Protein AF-A0A2U1PDL9-F1 (afdb_monomer)

Solvent-accessible surface area (backbone atoms only — not comparable to full-atom values): 12427 Å² total; per-residue (Å²): 142,82,87,83,80,84,83,81,79,79,79,80,74,78,84,79,74,84,82,76,81,74,85,45,75,64,55,49,51,53,63,73,65,39,83,83,42,58,64,60,54,50,50,52,62,53,55,20,75,48,102,89,49,75,50,37,65,59,53,51,52,53,52,52,50,51,53,53,49,48,50,67,76,40,75,78,60,75,75,76,56,66,62,62,59,51,51,60,64,63,69,65,69,80,84,70,88,57,54,82,79,17,56,80,66,75,41,84,74,55,63,67,58,48,56,50,35,50,74,37,93,77,44,58,93,66,56,71,74,61,44,55,61,47,68,78,37,68,81,76,58,56,70,79,46,65,72,35,67,72,46,44,56,50,48,52,53,50,48,53,50,54,51,51,48,47,46,66,66,41,72,86,57,65,56,67,62,52,50,50,53,52,52,51,50,51,64,58,48,59,60,57,64,62,65,79,77,117

pLDDT: mean 74.47, std 17.25, range [33.56, 95.94]

Sequence (198 aa):
MTSQFPQLVQKRSKPESPVEPGPTKEHSVDIYEDKDNARKEEIAALGGQTATGTNVFSAFYDRLKEIREYHRRVPSARIIDTTDEYEQLLEEEPVVEFSGEESHGRYLDLHELYNYFINSKFGSKIEYSAYLDVFAHPQLIPRKLKMTSQYKDYLDKMLEYLVSFIIRTEPLQDLDRLFSKSRIQARAAIPSLLQWHL

Secondary structure (DSSP, 8-state):
----PPP-----PPPPPPPPPP--HHHHHHHHHTTT-HHHHHHHHHTTEETTEE-HHHHHHHHHHHHHHHHHH-TT-----HHHHHHHHHH--------TTTTTTTS---HHHHHHHHTSSSS----HHHHHHHHT-GGGS-HHHHTSHHHHHHHHHHHHHHHHHHHHH-TTS-HHHHHHHHHHHHHHHHHHHHHT--

Radius of gyration: 33.58 Å; Cα contacts (8 Å, |Δi|>4): 71; chains: 1; bounding box: 94×64×79 Å

Organism: Artemisia annua (NCBI:txid35608)

InterPro domains:
  IPR021966 Splicing factor SF3a60 binding domain [PF12108] (50-73)
  IPR031774 SF3A3 domain [PF16837] (97-144)
  IPR051421 RNA Processing and DNA Damage Response Regulator [PTHR12786] (27-183)

Structure (mmCIF, N/CA/C/O backbone):
data_AF-A0A2U1PDL9-F1
#
_entry.id   AF-A0A2U1PDL9-F1
#
loop_
_atom_site.group_PDB
_atom_site.id
_atom_site.type_symbol
_atom_site.label_atom_id
_atom_site.label_alt_id
_atom_site.label_comp_id
_atom_site.label_asym_id
_atom_site.label_entity_id
_atom_site.label_seq_id
_atom_site.pdbx_PDB_ins_code
_atom_site.Cartn_x
_atom_site.Cartn_y
_atom_site.Cartn_z
_atom_site.occupancy
_atom_site.B_iso_or_equiv
_atom_site.auth_seq_id
_atom_site.auth_comp_id
_atom_site.auth_asym_id
_atom_site.auth_atom_id
_atom_site.pdbx_PDB_model_num
ATOM 1 N N . MET A 1 1 ? 67.080 -30.461 -17.839 1.00 40.28 1 MET A N 1
ATOM 2 C CA . MET A 1 1 ? 65.645 -30.326 -18.158 1.00 40.28 1 MET A CA 1
ATOM 3 C C . MET A 1 1 ? 65.125 -29.131 -17.383 1.00 40.28 1 MET A C 1
ATOM 5 O O . MET A 1 1 ? 64.851 -29.261 -16.200 1.00 40.28 1 MET A O 1
ATOM 9 N N . THR A 1 2 ? 65.080 -27.964 -18.019 1.00 39.19 2 THR A N 1
ATOM 10 C CA . THR A 1 2 ? 64.594 -26.727 -17.396 1.00 39.19 2 THR A CA 1
ATOM 11 C C . THR A 1 2 ? 63.600 -26.129 -18.378 1.00 39.19 2 THR A C 1
ATOM 13 O O . THR A 1 2 ? 63.988 -25.619 -19.424 1.00 39.19 2 THR A O 1
ATOM 16 N N . SER A 1 3 ? 62.314 -26.333 -18.100 1.00 38.09 3 SER A N 1
ATOM 17 C CA . SER A 1 3 ? 61.201 -25.901 -18.947 1.00 38.09 3 SER A CA 1
ATOM 18 C C . SER A 1 3 ? 60.918 -24.422 -18.693 1.00 38.09 3 SER A C 1
ATOM 20 O O . SER A 1 3 ? 60.476 -24.055 -17.606 1.00 38.09 3 SER A O 1
ATOM 22 N N . GLN A 1 4 ? 61.187 -23.577 -19.685 1.00 38.50 4 GLN A N 1
ATOM 23 C CA . GLN A 1 4 ? 60.817 -22.162 -19.702 1.00 38.50 4 GLN A CA 1
ATOM 24 C C . GLN A 1 4 ? 59.373 -22.039 -20.213 1.00 38.50 4 GLN A C 1
ATOM 26 O O . GLN A 1 4 ? 59.105 -22.286 -21.386 1.00 38.50 4 GLN A O 1
ATOM 31 N N . PHE A 1 5 ? 58.439 -21.671 -19.335 1.00 37.69 5 PHE A N 1
ATOM 32 C CA . PHE A 1 5 ? 57.091 -21.247 -19.729 1.00 37.69 5 PHE A CA 1
ATOM 33 C C . PHE A 1 5 ? 57.113 -19.758 -20.123 1.00 37.69 5 PHE A C 1
ATOM 35 O O . PHE A 1 5 ? 57.677 -18.956 -19.374 1.00 37.69 5 PHE A O 1
ATOM 42 N N . PRO A 1 6 ? 56.499 -19.345 -21.247 1.00 38.62 6 PRO A N 1
ATOM 43 C CA . PRO A 1 6 ? 56.379 -17.934 -21.590 1.00 38.62 6 PRO A CA 1
ATOM 44 C C . PRO A 1 6 ? 55.222 -17.278 -20.820 1.00 38.62 6 PRO A C 1
ATOM 46 O O . PRO A 1 6 ? 54.117 -17.815 -20.753 1.00 38.62 6 PRO A O 1
ATOM 49 N N . GLN A 1 7 ? 55.476 -16.099 -20.243 1.00 38.34 7 GLN A N 1
ATOM 50 C CA . GLN A 1 7 ? 54.462 -15.291 -19.561 1.00 38.34 7 GLN A CA 1
ATOM 51 C C . GLN A 1 7 ? 53.533 -14.617 -20.583 1.00 38.34 7 GLN A C 1
ATOM 53 O O . GLN A 1 7 ? 53.981 -13.849 -21.435 1.00 38.34 7 GLN A O 1
ATOM 58 N N . LEU A 1 8 ? 52.229 -14.883 -20.473 1.00 38.16 8 LEU A N 1
ATOM 59 C CA . LEU A 1 8 ? 51.182 -14.155 -21.186 1.00 38.16 8 LEU A CA 1
ATOM 60 C C . LEU A 1 8 ? 51.021 -12.755 -20.582 1.00 38.16 8 LEU A C 1
ATOM 62 O O . LEU A 1 8 ? 50.553 -12.595 -19.456 1.00 38.16 8 LEU A O 1
ATOM 66 N N . VAL A 1 9 ? 51.374 -11.731 -21.357 1.00 42.06 9 VAL A N 1
ATOM 67 C CA . VAL A 1 9 ? 51.057 -10.334 -21.050 1.00 42.06 9 VAL A CA 1
ATOM 68 C C . VAL A 1 9 ? 49.551 -10.133 -21.236 1.00 42.06 9 VAL A C 1
ATOM 70 O O . VAL A 1 9 ? 49.062 -10.015 -22.360 1.00 42.06 9 VAL A O 1
ATOM 73 N N . GLN A 1 10 ? 48.803 -10.102 -20.132 1.00 40.34 10 GLN A N 1
ATOM 74 C CA . GLN A 1 10 ? 47.409 -9.662 -20.130 1.00 40.34 10 GLN A CA 1
ATOM 75 C C . GLN A 1 10 ? 47.355 -8.178 -20.517 1.00 40.34 10 GLN A C 1
ATOM 77 O O . GLN A 1 10 ? 47.744 -7.298 -19.746 1.00 40.34 10 GLN A O 1
ATOM 82 N N . LYS A 1 11 ? 46.869 -7.886 -21.728 1.00 42.19 11 LYS A N 1
ATOM 83 C CA . LYS A 1 11 ? 46.475 -6.529 -22.115 1.00 42.19 11 LYS A CA 1
ATOM 84 C C . LYS A 1 11 ? 45.299 -6.120 -21.225 1.00 42.19 11 LYS A C 1
ATOM 86 O O . LYS A 1 11 ? 44.201 -6.635 -21.398 1.00 42.19 11 LYS A O 1
ATOM 91 N N . ARG A 1 12 ? 45.536 -5.217 -20.269 1.00 33.56 12 ARG A N 1
ATOM 92 C CA . ARG A 1 12 ? 44.468 -4.560 -19.503 1.00 33.56 12 ARG A CA 1
ATOM 93 C C . ARG A 1 12 ? 43.562 -3.820 -20.489 1.00 33.56 12 ARG A C 1
ATOM 95 O O . ARG A 1 12 ? 44.003 -2.863 -21.125 1.00 33.56 12 ARG A O 1
ATOM 102 N N . SER A 1 13 ? 42.328 -4.287 -20.640 1.00 40.09 13 SER A N 1
ATOM 103 C CA . SER A 1 13 ? 41.254 -3.523 -21.265 1.00 40.09 13 SER A CA 1
ATOM 104 C C . SER A 1 13 ? 41.023 -2.252 -20.445 1.00 40.09 13 SER A C 1
ATOM 106 O O . SER A 1 13 ? 41.017 -2.281 -19.213 1.00 40.09 13 SER A O 1
ATOM 108 N N . LYS A 1 14 ? 40.908 -1.111 -21.131 1.00 39.94 14 LYS A N 1
ATOM 109 C CA . LYS A 1 14 ? 40.470 0.151 -20.521 1.00 39.94 14 LYS A CA 1
ATOM 110 C C . LYS A 1 14 ? 39.082 -0.053 -19.886 1.00 39.94 14 LYS A C 1
ATOM 112 O O . LYS A 1 14 ? 38.292 -0.791 -20.470 1.00 39.94 14 LYS A O 1
ATOM 117 N N . PRO A 1 15 ? 38.777 0.593 -18.747 1.00 36.72 15 PRO A N 1
ATOM 118 C CA . PRO A 1 15 ? 37.428 0.573 -18.194 1.00 36.72 15 PRO A CA 1
ATOM 119 C C . PRO A 1 15 ? 36.470 1.272 -19.167 1.00 36.72 15 PRO A C 1
ATOM 121 O O . PRO A 1 15 ? 36.755 2.385 -19.617 1.00 36.72 15 PRO A O 1
ATOM 124 N N . GLU A 1 16 ? 35.381 0.589 -19.521 1.00 40.12 16 GLU A N 1
ATOM 125 C CA . GLU A 1 16 ? 34.228 1.172 -20.209 1.00 40.12 16 GLU A CA 1
ATOM 126 C C . GLU A 1 16 ? 33.702 2.364 -19.401 1.00 40.12 16 GLU A C 1
ATOM 128 O O . GLU A 1 16 ? 33.568 2.303 -18.178 1.00 40.12 16 GLU A O 1
ATOM 133 N N . SER A 1 17 ? 33.458 3.475 -20.092 1.00 35.50 17 SER A N 1
ATOM 134 C CA . SER A 1 17 ? 32.739 4.626 -19.550 1.00 35.50 17 SER A CA 1
ATOM 135 C C . SER A 1 17 ? 31.306 4.221 -19.183 1.00 35.50 17 SER A C 1
ATOM 137 O O . SER A 1 17 ? 30.728 3.421 -19.922 1.00 35.50 17 SER A O 1
ATOM 139 N N . PRO A 1 18 ? 30.719 4.768 -18.101 1.00 35.16 18 PRO A N 1
ATOM 140 C CA . PRO A 1 18 ? 29.349 4.455 -17.709 1.00 35.16 18 PRO A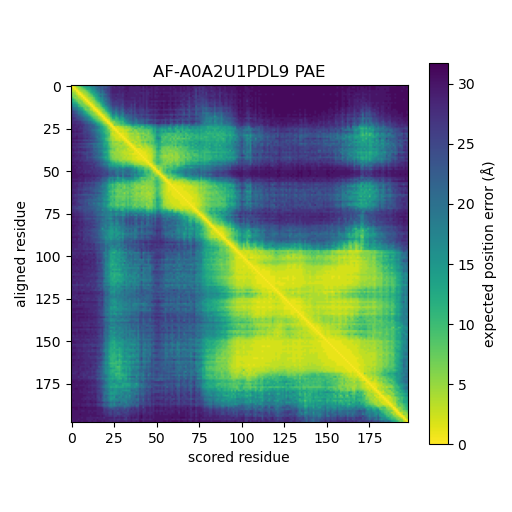 CA 1
ATOM 141 C C . PRO A 1 18 ? 28.385 4.743 -18.862 1.00 35.16 18 PRO A C 1
ATOM 143 O O . PRO A 1 18 ? 28.449 5.812 -19.469 1.00 35.16 18 PRO A O 1
ATOM 146 N N . VAL A 1 19 ? 27.530 3.774 -19.175 1.00 48.34 19 VAL A N 1
ATOM 147 C CA . VAL A 1 19 ? 26.444 3.924 -20.146 1.00 48.34 19 VAL A CA 1
ATOM 148 C C . VAL A 1 19 ? 25.426 4.882 -19.531 1.00 48.34 19 VAL A C 1
ATOM 150 O O . VAL A 1 19 ? 24.887 4.6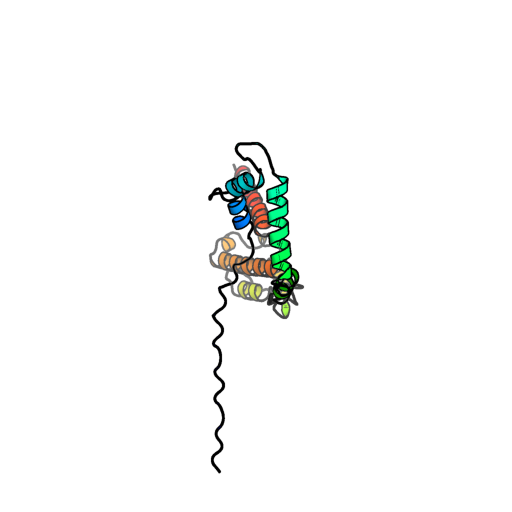01 -18.461 1.00 48.34 19 VAL A O 1
ATOM 153 N N . GLU A 1 20 ? 25.229 6.045 -20.151 1.00 45.47 20 GLU A N 1
ATOM 154 C CA . GLU A 1 20 ? 24.238 7.016 -19.686 1.00 45.47 20 GLU A CA 1
ATOM 155 C C . GLU A 1 20 ? 22.821 6.435 -19.835 1.00 45.47 20 GLU A C 1
ATOM 157 O O . GLU A 1 20 ? 22.526 5.817 -20.862 1.00 45.47 20 GLU A O 1
ATOM 162 N N . PRO A 1 21 ? 21.940 6.607 -18.831 1.00 47.31 21 PRO A N 1
ATOM 163 C CA . PRO A 1 21 ? 20.565 6.131 -18.912 1.00 47.31 21 PRO A CA 1
ATOM 164 C C . PRO A 1 21 ? 19.834 6.820 -20.073 1.00 47.31 21 PRO A C 1
ATOM 166 O O . PRO A 1 21 ? 19.996 8.020 -20.296 1.00 47.31 21 PRO A O 1
ATOM 169 N N . GLY A 1 22 ? 19.030 6.052 -20.815 1.00 53.53 22 GLY A N 1
ATOM 170 C CA . GLY A 1 22 ? 18.286 6.532 -21.983 1.00 53.53 22 GLY A CA 1
ATOM 171 C C . GLY A 1 22 ? 17.412 7.769 -21.706 1.00 53.53 22 GLY A C 1
ATOM 172 O O . GLY A 1 22 ? 17.101 8.080 -20.553 1.00 53.53 22 GLY A O 1
ATOM 173 N N . PRO A 1 23 ? 16.990 8.500 -22.755 1.00 53.59 23 PRO A N 1
ATOM 174 C CA . PRO A 1 23 ? 16.376 9.814 -22.608 1.00 53.59 23 PRO A CA 1
ATOM 175 C C . PRO A 1 23 ? 15.053 9.726 -21.840 1.00 53.59 23 PRO A C 1
ATOM 177 O O . PRO A 1 23 ? 14.040 9.237 -22.342 1.00 53.59 23 PRO A O 1
ATOM 180 N N . THR A 1 24 ? 15.042 10.249 -20.616 1.00 57.16 24 THR A N 1
ATOM 181 C CA . THR A 1 24 ? 13.814 10.468 -19.849 1.00 57.16 24 THR A CA 1
ATOM 182 C C . THR A 1 24 ? 12.992 11.594 -20.489 1.00 57.16 24 THR A C 1
ATOM 184 O O . THR A 1 24 ? 13.486 12.384 -21.302 1.00 57.16 24 THR A O 1
ATOM 187 N N . LYS A 1 25 ? 11.701 11.695 -20.144 1.00 63.44 25 LYS A N 1
ATOM 188 C CA . LYS A 1 25 ? 10.833 12.777 -20.652 1.00 63.44 25 LYS A CA 1
ATOM 189 C C . LYS A 1 25 ? 11.415 14.166 -20.365 1.00 63.44 25 LYS A C 1
ATOM 191 O O . LYS A 1 25 ? 11.282 15.054 -21.196 1.00 63.44 25 LYS A O 1
ATOM 196 N N . GLU A 1 26 ? 12.083 14.322 -19.228 1.00 64.12 26 GLU A N 1
ATOM 197 C CA . GLU A 1 26 ? 12.748 15.561 -18.813 1.00 64.12 26 GLU A CA 1
ATOM 198 C C . GLU A 1 26 ? 13.950 15.879 -19.709 1.00 64.12 26 GLU A C 1
ATOM 200 O O . GLU A 1 26 ? 14.024 16.971 -20.263 1.00 64.12 26 GLU A O 1
ATOM 205 N N . HIS A 1 27 ? 14.801 14.886 -19.982 1.00 68.19 27 HIS A N 1
ATOM 206 C CA . HIS A 1 27 ? 15.920 15.029 -20.915 1.00 68.19 27 HIS A CA 1
ATOM 207 C C . HIS A 1 27 ? 15.454 15.380 -22.336 1.00 68.19 27 HIS A C 1
ATOM 209 O O . HIS A 1 27 ? 16.074 16.178 -23.035 1.00 68.19 27 HIS A O 1
ATOM 215 N N . SER A 1 28 ? 14.320 14.818 -22.766 1.00 68.75 28 SER A N 1
ATOM 216 C CA . SER A 1 28 ? 13.717 15.187 -24.048 1.00 68.75 28 SER A CA 1
ATOM 217 C C . SER A 1 28 ? 13.300 16.658 -24.053 1.00 68.75 28 SER A C 1
ATOM 219 O O . SER A 1 28 ? 13.630 17.370 -24.996 1.00 68.75 28 SER A O 1
ATOM 221 N N . VAL A 1 29 ? 12.620 17.133 -23.004 1.00 76.06 29 VAL A N 1
ATOM 222 C CA . VAL A 1 29 ? 12.220 18.547 -22.882 1.00 76.06 29 VAL A CA 1
ATOM 223 C C . VAL A 1 29 ? 13.439 19.468 -22.959 1.00 76.06 29 VAL A C 1
ATOM 225 O O . VAL A 1 29 ? 13.416 20.415 -23.740 1.00 76.06 29 VAL A O 1
ATOM 228 N N . ASP A 1 30 ? 14.522 19.144 -22.255 1.00 75.06 30 ASP A N 1
ATOM 229 C CA . ASP A 1 30 ? 15.754 19.939 -22.271 1.00 75.06 30 ASP A CA 1
ATOM 230 C C . ASP A 1 30 ? 16.404 20.029 -23.663 1.00 75.06 30 ASP A C 1
ATOM 232 O O . ASP A 1 30 ? 16.830 21.113 -24.068 1.00 75.06 30 ASP A O 1
ATOM 236 N N . ILE A 1 31 ? 16.420 18.934 -24.435 1.00 76.75 31 ILE A N 1
ATOM 237 C CA . ILE A 1 31 ? 16.906 18.943 -25.828 1.00 76.75 31 ILE A CA 1
ATOM 238 C C . ILE A 1 31 ? 16.031 19.845 -26.713 1.00 76.75 31 ILE A C 1
ATOM 240 O O . ILE A 1 31 ? 16.534 20.552 -27.587 1.00 76.75 31 ILE A O 1
ATOM 244 N N . TYR A 1 32 ? 14.709 19.831 -26.515 1.00 75.88 32 TYR A N 1
ATOM 245 C CA . TYR A 1 32 ? 13.792 20.659 -27.305 1.00 75.88 32 TYR A CA 1
ATOM 246 C C . TYR A 1 32 ? 13.846 22.143 -26.931 1.00 75.88 32 TYR A C 1
ATOM 248 O O . TYR A 1 32 ? 13.562 22.977 -27.794 1.00 75.88 32 TYR A O 1
ATOM 256 N N . GLU A 1 33 ? 14.214 22.469 -25.691 1.00 84.31 33 GLU A N 1
ATOM 257 C CA . GLU A 1 33 ? 14.428 23.846 -25.235 1.00 84.31 33 GLU A CA 1
ATOM 258 C C . GLU A 1 33 ? 1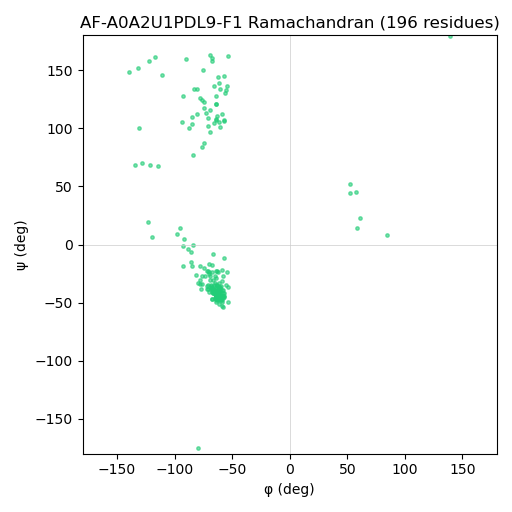5.681 24.495 -25.853 1.00 84.31 33 GLU A C 1
ATOM 260 O O . GLU A 1 33 ? 15.766 25.721 -25.850 1.00 84.31 33 GLU A O 1
ATOM 265 N N . ASP A 1 34 ? 16.605 23.708 -26.433 1.00 80.06 34 ASP A N 1
ATOM 266 C CA . ASP A 1 34 ? 17.781 24.188 -27.189 1.00 80.06 34 ASP A CA 1
ATOM 267 C C . ASP A 1 34 ? 18.619 25.212 -26.396 1.00 80.06 34 ASP A C 1
ATOM 269 O O . ASP A 1 34 ? 19.019 26.262 -26.901 1.00 80.06 34 ASP A O 1
ATOM 273 N N . LYS A 1 35 ? 18.856 24.931 -25.104 1.00 79.12 35 LYS A N 1
ATOM 274 C CA . LYS A 1 35 ? 19.538 25.851 -24.168 1.00 79.12 35 LYS A CA 1
ATOM 275 C C . LYS A 1 35 ? 20.946 26.241 -24.626 1.00 79.12 35 LYS A C 1
ATOM 277 O O . LYS A 1 35 ? 21.401 27.346 -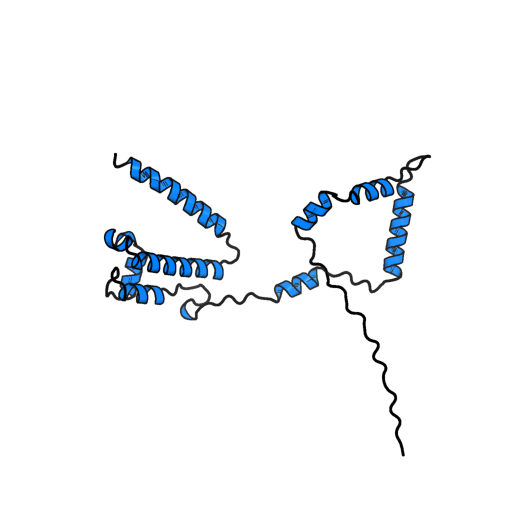24.330 1.00 79.12 35 LYS A O 1
ATOM 282 N N . ASP A 1 36 ? 21.628 25.348 -25.334 1.00 81.25 36 ASP A N 1
ATOM 283 C CA . ASP A 1 36 ? 22.967 25.542 -25.891 1.00 81.25 36 ASP A CA 1
ATOM 284 C C . ASP A 1 36 ? 22.958 26.063 -27.342 1.00 81.25 36 ASP A C 1
ATOM 286 O O . ASP A 1 36 ? 24.019 26.369 -27.878 1.00 81.25 36 ASP A O 1
ATOM 290 N N . ASN A 1 37 ? 21.779 26.256 -27.948 1.00 79.81 37 ASN A N 1
ATOM 291 C CA . ASN A 1 37 ? 21.572 26.625 -29.355 1.00 79.81 37 ASN A CA 1
ATOM 292 C C . ASN A 1 37 ? 22.178 25.638 -30.372 1.00 79.81 37 ASN A C 1
ATOM 294 O O . ASN A 1 37 ? 22.287 25.977 -31.558 1.00 79.81 37 ASN A O 1
ATOM 298 N N . ALA A 1 38 ? 22.563 24.430 -29.954 1.00 78.56 38 ALA A N 1
ATOM 299 C CA . ALA A 1 38 ? 23.208 23.458 -30.830 1.00 78.56 38 ALA A CA 1
ATOM 300 C C . ALA A 1 38 ? 22.294 23.057 -31.998 1.00 78.56 38 ALA A C 1
ATOM 302 O O . ALA A 1 38 ? 22.746 22.924 -33.139 1.00 78.56 38 ALA A O 1
ATOM 303 N N . ARG A 1 39 ? 20.981 22.951 -31.754 1.00 78.38 39 ARG A N 1
ATOM 304 C CA . ARG A 1 39 ? 20.000 22.625 -32.797 1.00 78.38 39 ARG A CA 1
ATOM 305 C C . ARG A 1 39 ? 19.885 23.749 -33.819 1.00 78.38 39 ARG A C 1
ATOM 307 O O . ARG A 1 39 ? 19.778 23.499 -35.020 1.00 78.38 39 ARG A O 1
ATOM 314 N N . LYS A 1 40 ? 19.898 25.001 -33.363 1.00 79.62 40 LYS A N 1
ATOM 315 C CA . LYS A 1 40 ? 19.861 26.173 -34.242 1.00 79.62 40 LYS A CA 1
ATOM 316 C C . LYS A 1 40 ? 21.097 26.255 -35.142 1.00 79.62 40 LYS A C 1
ATOM 318 O O . LYS A 1 40 ? 20.960 26.573 -36.325 1.00 79.62 40 LYS A O 1
ATOM 323 N N . GLU A 1 41 ? 22.279 25.961 -34.607 1.00 79.56 41 GLU A N 1
ATOM 324 C CA . GLU A 1 41 ? 23.532 25.924 -35.371 1.00 79.56 41 GLU A CA 1
ATOM 325 C C . GLU A 1 41 ? 23.542 24.790 -36.406 1.00 79.56 41 GLU A C 1
ATOM 327 O O . GLU A 1 41 ? 23.910 25.015 -37.562 1.00 79.56 41 GLU A O 1
ATOM 332 N N . GLU A 1 42 ? 23.051 23.602 -36.040 1.00 75.81 42 GLU A N 1
ATOM 333 C CA . GLU A 1 42 ? 22.917 22.469 -36.961 1.00 75.81 42 GLU A CA 1
ATOM 334 C C . GLU A 1 42 ? 21.945 22.783 -38.111 1.00 75.81 42 GLU A C 1
ATOM 336 O O . GLU A 1 42 ? 22.264 22.556 -39.280 1.00 75.81 42 GLU A O 1
ATOM 341 N N . ILE A 1 43 ? 20.786 23.384 -37.813 1.00 75.94 43 ILE A N 1
ATOM 342 C CA . ILE A 1 43 ? 19.813 23.808 -38.834 1.00 75.94 43 ILE A CA 1
ATOM 343 C C . ILE A 1 43 ? 20.431 24.833 -39.792 1.00 75.94 43 ILE A C 1
ATOM 345 O O . ILE A 1 43 ? 20.192 24.759 -40.997 1.00 75.94 43 ILE A O 1
ATOM 349 N N . ALA A 1 44 ? 21.234 25.775 -39.292 1.00 75.19 44 ALA A N 1
ATOM 350 C CA . ALA A 1 44 ? 21.911 26.762 -40.131 1.00 75.19 44 ALA A CA 1
ATOM 351 C C . ALA A 1 44 ? 22.973 26.118 -41.041 1.00 75.19 44 ALA A C 1
ATOM 353 O O . ALA A 1 44 ? 23.049 26.446 -42.227 1.00 75.19 44 ALA A O 1
ATOM 354 N N . ALA A 1 45 ? 23.749 25.165 -40.515 1.00 73.06 45 ALA A N 1
ATOM 355 C CA . ALA A 1 45 ? 24.737 24.414 -41.288 1.00 73.06 45 ALA A CA 1
ATOM 356 C C . ALA A 1 45 ? 24.082 23.546 -42.380 1.00 73.06 45 ALA A C 1
ATOM 358 O O . ALA A 1 45 ? 24.575 23.480 -43.507 1.00 73.06 45 ALA A O 1
ATOM 359 N N . LEU A 1 46 ? 22.934 22.930 -42.077 1.00 67.38 46 LEU A N 1
ATOM 360 C CA . LEU A 1 46 ? 22.148 22.136 -43.027 1.00 67.38 46 LEU A CA 1
ATOM 361 C C . LEU A 1 46 ? 21.360 23.002 -44.023 1.00 67.38 46 LEU A C 1
ATOM 363 O O . LEU A 1 46 ? 21.118 22.577 -45.151 1.00 67.38 46 LEU A O 1
ATOM 367 N N . GLY A 1 47 ? 20.997 24.229 -43.642 1.00 68.69 47 GLY A N 1
ATOM 368 C CA . GLY A 1 47 ? 20.275 25.200 -44.470 1.00 68.69 47 GLY A CA 1
ATOM 369 C C . GLY A 1 47 ? 21.062 25.715 -45.680 1.00 68.69 47 GLY A C 1
ATOM 370 O O . GLY A 1 47 ? 20.492 26.391 -46.539 1.00 68.69 47 GLY A O 1
ATOM 371 N N . GLY A 1 48 ? 22.355 25.378 -45.785 1.00 64.75 48 GLY A N 1
ATOM 372 C CA . GLY A 1 48 ? 23.162 25.567 -46.991 1.00 64.75 48 GLY A CA 1
ATOM 373 C C . GLY A 1 48 ? 23.304 27.023 -47.439 1.00 64.75 48 GLY A C 1
ATOM 374 O O . GLY A 1 48 ? 23.536 27.265 -48.627 1.00 64.75 48 GLY A O 1
ATOM 375 N N . GLN A 1 49 ? 23.133 27.997 -46.536 1.00 60.88 49 GLN A N 1
ATOM 376 C CA . GLN A 1 49 ? 23.358 29.407 -46.846 1.00 60.88 49 GLN A CA 1
ATOM 377 C C . GLN A 1 49 ? 24.856 29.673 -47.024 1.00 60.88 49 GLN A C 1
ATOM 379 O O . GLN A 1 49 ? 25.624 29.710 -46.067 1.00 60.88 49 GLN A O 1
ATOM 384 N N . THR A 1 50 ? 25.261 29.921 -48.266 1.00 59.06 50 THR A N 1
ATOM 385 C CA . THR A 1 50 ? 26.575 30.482 -48.596 1.00 59.06 50 THR A CA 1
ATOM 386 C C . THR A 1 50 ? 26.396 31.842 -49.264 1.00 59.06 50 THR A C 1
ATOM 388 O O . THR A 1 50 ? 25.315 32.157 -49.763 1.00 59.06 50 THR A O 1
ATOM 391 N N . ALA A 1 51 ? 27.450 32.664 -49.287 1.00 54.56 51 ALA A N 1
ATOM 392 C CA . ALA A 1 51 ? 27.419 34.031 -49.825 1.00 54.56 51 ALA A CA 1
ATOM 393 C C . ALA A 1 51 ? 26.964 34.139 -51.303 1.00 54.56 51 ALA A C 1
ATOM 395 O O . ALA A 1 51 ? 26.699 35.238 -51.780 1.00 54.56 51 ALA A O 1
ATOM 396 N N . THR A 1 52 ? 26.863 33.018 -52.025 1.00 56.12 52 THR A N 1
ATOM 397 C CA . THR A 1 52 ? 26.515 32.928 -53.452 1.00 56.12 52 THR A CA 1
ATOM 398 C C . THR A 1 52 ? 25.243 32.118 -53.747 1.00 56.12 52 THR A C 1
ATOM 400 O O . THR A 1 52 ? 24.914 31.926 -54.916 1.00 56.12 52 THR A O 1
ATOM 403 N N . GLY A 1 53 ? 24.495 31.674 -52.728 1.00 59.41 53 GLY A N 1
ATOM 404 C CA . GLY A 1 53 ? 23.216 30.970 -52.895 1.00 59.41 53 GLY A CA 1
ATOM 405 C C . GLY A 1 53 ? 23.015 29.792 -51.938 1.00 59.41 53 GLY A C 1
ATOM 406 O O . GLY A 1 53 ? 23.863 29.488 -51.096 1.00 59.41 53 GLY A O 1
ATOM 407 N N . THR A 1 54 ? 21.860 29.136 -52.064 1.00 60.00 54 THR A N 1
ATOM 408 C CA . THR A 1 54 ? 21.425 28.030 -51.199 1.00 60.00 54 THR A CA 1
ATOM 409 C C . THR A 1 54 ? 21.822 26.684 -51.815 1.00 60.00 54 THR A C 1
ATOM 411 O O . THR A 1 54 ? 21.199 26.245 -52.780 1.00 60.00 54 THR A O 1
ATOM 414 N N . ASN A 1 55 ? 22.848 26.016 -51.276 1.00 64.75 55 ASN A N 1
ATOM 415 C CA . ASN A 1 55 ? 23.271 24.675 -51.716 1.00 64.75 55 ASN A CA 1
ATOM 416 C C . ASN A 1 55 ? 23.049 23.633 -50.608 1.00 64.75 55 ASN A C 1
ATOM 418 O O . ASN A 1 55 ? 23.978 23.093 -50.016 1.00 64.75 55 ASN A O 1
ATOM 422 N N . VAL A 1 56 ? 21.774 23.378 -50.315 1.00 65.19 56 VAL A N 1
ATOM 423 C CA . VAL A 1 56 ? 21.312 22.441 -49.270 1.00 65.19 56 VAL A CA 1
ATOM 424 C C . VAL A 1 56 ? 21.685 20.996 -49.605 1.00 65.19 56 VAL A C 1
ATOM 426 O O . VAL A 1 56 ? 21.999 20.191 -48.731 1.00 65.19 56 VAL A 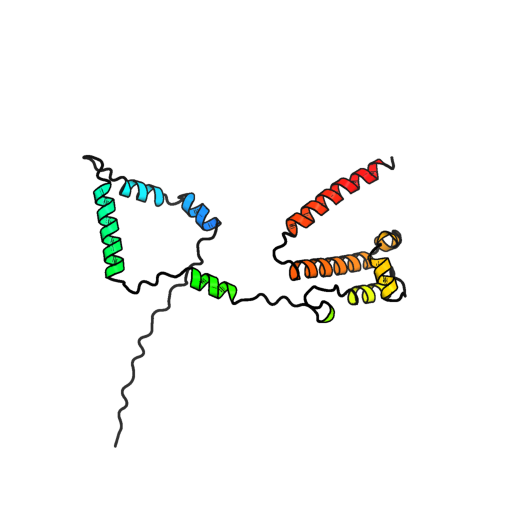O 1
ATOM 429 N N . PHE A 1 57 ? 21.664 20.657 -50.894 1.00 72.12 57 PHE A N 1
ATOM 430 C CA . PHE A 1 57 ? 21.834 19.281 -51.339 1.00 72.12 57 PHE A CA 1
ATOM 431 C C . PHE A 1 57 ? 23.268 18.776 -51.151 1.00 72.12 57 PHE A C 1
ATOM 433 O O . PHE A 1 57 ? 23.439 17.611 -50.802 1.00 72.12 57 PHE A O 1
ATOM 440 N N . SER A 1 58 ? 24.297 19.616 -51.315 1.00 77.19 58 SER A N 1
ATOM 441 C CA . SER A 1 58 ? 25.686 19.176 -51.116 1.00 77.19 58 SER A CA 1
ATOM 442 C C . SER A 1 58 ? 25.970 18.784 -49.666 1.00 77.19 58 SER A C 1
ATOM 444 O O . SER A 1 58 ? 26.487 17.696 -49.430 1.00 77.19 58 SER A O 1
ATOM 446 N N . ALA A 1 59 ? 25.546 19.607 -48.700 1.00 75.50 59 ALA A N 1
ATOM 447 C CA . ALA A 1 59 ? 25.725 19.327 -47.273 1.00 75.50 59 ALA A CA 1
ATOM 448 C C . ALA A 1 59 ? 25.019 18.024 -46.851 1.00 75.50 59 ALA A C 1
ATOM 450 O O . ALA A 1 59 ? 25.581 17.211 -46.117 1.00 75.50 59 ALA A O 1
ATOM 451 N N . PHE A 1 60 ? 23.817 17.782 -47.385 1.00 78.75 60 PHE A N 1
ATOM 452 C CA . PHE A 1 60 ? 23.089 16.533 -47.171 1.00 78.75 60 PHE A CA 1
ATOM 453 C C . PHE A 1 60 ? 23.851 15.312 -47.711 1.00 78.75 60 PHE A C 1
ATOM 455 O O . PHE A 1 60 ? 23.997 14.308 -47.009 1.00 78.75 60 PHE A O 1
ATOM 462 N N . TYR A 1 61 ? 24.359 15.384 -48.946 1.00 82.88 61 TYR A N 1
ATOM 463 C CA . TYR A 1 61 ? 25.084 14.267 -49.554 1.00 82.88 61 TYR A CA 1
ATOM 464 C C . TYR A 1 61 ? 26.437 14.001 -48.887 1.00 82.88 61 TYR A C 1
ATOM 466 O O . TYR A 1 61 ? 26.812 12.834 -48.750 1.00 82.88 61 TYR A O 1
ATOM 474 N N . ASP A 1 62 ? 27.137 15.038 -48.430 1.00 83.94 62 ASP A N 1
ATOM 475 C CA . ASP A 1 62 ? 28.384 14.890 -47.678 1.00 83.94 62 ASP A CA 1
ATOM 476 C C . ASP A 1 62 ? 28.140 14.184 -46.337 1.00 83.94 62 ASP A C 1
ATOM 478 O O . ASP A 1 62 ? 28.840 13.218 -46.015 1.00 83.94 62 ASP A O 1
ATOM 482 N N . ARG A 1 63 ? 27.075 14.558 -45.612 1.00 81.25 63 ARG A N 1
ATOM 483 C CA . ARG A 1 63 ? 26.696 13.892 -44.358 1.00 81.25 63 ARG A CA 1
ATOM 484 C C . ARG A 1 63 ? 26.248 12.447 -44.579 1.00 81.25 63 ARG A C 1
ATOM 486 O O . ARG A 1 63 ? 26.650 11.547 -43.845 1.00 81.25 63 ARG A O 1
ATOM 493 N N . LEU A 1 64 ? 25.472 12.188 -45.632 1.00 84.56 64 LEU A N 1
ATOM 494 C CA . LEU A 1 64 ? 25.061 10.830 -45.999 1.00 84.56 64 LEU A CA 1
ATOM 495 C C . LEU A 1 64 ? 26.266 9.946 -46.358 1.00 84.56 64 LEU A C 1
ATOM 497 O O . LEU A 1 64 ? 26.304 8.762 -46.009 1.00 84.56 64 LEU A O 1
ATOM 501 N N . LYS A 1 65 ? 27.257 10.507 -47.060 1.00 88.31 65 LYS A N 1
ATOM 502 C CA . LYS A 1 65 ? 28.502 9.813 -47.405 1.00 88.31 65 LYS A CA 1
ATOM 503 C C . LYS A 1 65 ? 29.308 9.473 -46.153 1.00 88.31 65 LYS A C 1
ATOM 505 O O . LYS A 1 65 ? 29.798 8.351 -46.054 1.00 88.31 65 LYS A O 1
ATOM 510 N N . GLU A 1 66 ? 29.404 10.402 -45.206 1.00 87.25 66 GLU A N 1
ATOM 511 C CA . GLU A 1 66 ? 30.054 10.193 -43.910 1.00 87.25 66 GLU A CA 1
ATOM 512 C C . GLU A 1 66 ? 29.396 9.052 -43.120 1.00 87.25 66 GLU A C 1
ATOM 514 O O . GLU A 1 66 ? 30.086 8.121 -42.706 1.00 87.25 66 GLU A O 1
ATOM 519 N N . ILE A 1 67 ? 28.063 9.059 -43.001 1.00 84.69 67 ILE A N 1
ATOM 520 C CA . ILE A 1 67 ? 27.298 8.010 -42.306 1.00 84.69 67 ILE A CA 1
ATOM 521 C C . ILE A 1 67 ? 27.524 6.641 -42.964 1.00 84.69 67 ILE A C 1
ATOM 523 O O . ILE A 1 67 ? 27.811 5.651 -42.288 1.00 84.69 67 ILE A O 1
ATOM 527 N N . ARG A 1 68 ? 27.441 6.563 -44.299 1.00 86.50 68 ARG A N 1
ATOM 528 C CA . ARG A 1 68 ? 27.673 5.307 -45.034 1.00 86.50 68 ARG A CA 1
ATOM 529 C C . ARG A 1 68 ? 29.090 4.775 -44.850 1.00 86.50 68 ARG A C 1
ATOM 531 O O . ARG A 1 68 ? 29.272 3.568 -44.703 1.00 86.50 68 ARG A O 1
ATOM 538 N N . GLU A 1 69 ? 30.085 5.656 -44.880 1.00 87.94 69 GLU A N 1
ATOM 539 C CA . GLU A 1 69 ? 31.484 5.283 -44.684 1.00 87.94 69 GLU A CA 1
ATOM 540 C C . GLU A 1 69 ? 31.744 4.829 -43.239 1.00 87.94 69 GLU A C 1
ATOM 542 O O . GLU A 1 69 ? 32.459 3.849 -43.034 1.00 87.94 69 GLU A O 1
ATOM 547 N N . TYR A 1 70 ? 31.111 5.464 -42.247 1.00 83.56 70 TYR A N 1
ATOM 548 C CA . TYR A 1 70 ? 31.152 5.034 -40.847 1.00 83.56 70 TYR A CA 1
ATOM 549 C C . TYR A 1 70 ? 30.613 3.606 -40.677 1.00 83.56 70 TYR A C 1
ATOM 551 O O . TYR A 1 70 ? 31.335 2.741 -40.184 1.00 83.56 70 TYR A O 1
ATOM 559 N N . HIS A 1 71 ? 29.408 3.315 -41.180 1.00 80.00 71 HIS A N 1
ATOM 560 C CA . HIS A 1 71 ? 28.831 1.964 -41.114 1.00 80.00 71 HIS A CA 1
ATOM 561 C C . HIS A 1 71 ? 29.637 0.923 -41.906 1.00 80.00 71 HIS A C 1
ATOM 563 O O . HIS A 1 71 ? 29.664 -0.250 -41.541 1.00 80.00 71 HIS A O 1
ATOM 569 N N . ARG A 1 72 ? 30.335 1.333 -42.974 1.00 83.38 72 ARG A N 1
ATOM 570 C CA . ARG A 1 72 ? 31.246 0.453 -43.721 1.00 83.38 72 ARG A CA 1
ATOM 571 C C . ARG A 1 72 ? 32.523 0.135 -42.935 1.00 83.38 72 ARG A C 1
ATOM 573 O O . ARG A 1 72 ? 33.017 -0.986 -43.023 1.00 83.38 72 ARG A O 1
ATOM 580 N N . ARG A 1 73 ? 33.077 1.110 -42.206 1.00 85.69 73 ARG A N 1
ATOM 581 C CA . ARG A 1 73 ? 34.314 0.965 -41.411 1.00 85.69 73 ARG A CA 1
ATOM 582 C C . ARG A 1 73 ? 34.088 0.317 -40.054 1.00 85.69 73 ARG A C 1
ATOM 584 O O . ARG A 1 73 ? 35.006 -0.309 -39.532 1.00 85.69 73 ARG A O 1
ATOM 591 N N . VAL A 1 74 ? 32.880 0.438 -39.512 1.00 79.88 74 VAL A N 1
ATOM 592 C CA . VAL A 1 74 ? 32.478 -0.158 -38.238 1.00 79.88 74 VAL A CA 1
ATOM 593 C C . VAL A 1 74 ? 31.276 -1.093 -38.461 1.00 79.88 74 VAL A C 1
ATOM 595 O O . VAL A 1 74 ? 30.178 -0.798 -37.994 1.00 79.88 74 VAL A O 1
ATOM 598 N N . PRO A 1 75 ? 31.444 -2.241 -39.160 1.00 70.50 75 PRO A N 1
ATOM 599 C CA . PRO A 1 75 ? 30.344 -3.186 -39.392 1.00 70.50 75 PRO A CA 1
ATOM 600 C C . PRO A 1 75 ? 29.795 -3.798 -38.098 1.00 70.50 75 PRO A C 1
ATOM 602 O O . PRO A 1 75 ? 28.671 -4.279 -38.066 1.00 70.50 75 PRO A O 1
ATOM 605 N N . SER A 1 76 ? 30.609 -3.798 -37.040 1.00 62.94 76 SER A N 1
ATOM 606 C CA . SER A 1 76 ? 30.276 -4.290 -35.705 1.00 62.94 76 SER A CA 1
ATOM 607 C C . SER A 1 76 ? 29.807 -3.186 -34.761 1.00 62.94 76 SER A C 1
ATOM 609 O O . SER A 1 76 ? 29.826 -3.401 -33.549 1.00 62.94 76 SER A O 1
ATOM 611 N N . ALA A 1 77 ? 29.474 -1.990 -35.267 1.00 64.00 77 ALA A N 1
ATOM 612 C CA . ALA A 1 77 ? 28.785 -0.998 -34.456 1.00 64.00 77 ALA A CA 1
ATOM 613 C C . ALA A 1 77 ? 27.511 -1.683 -33.971 1.00 64.00 77 ALA A C 1
ATOM 615 O O . ALA A 1 77 ? 26.626 -1.974 -34.776 1.00 64.00 77 ALA A O 1
ATOM 616 N N . ARG A 1 78 ? 27.481 -2.044 -32.684 1.00 56.19 78 ARG A N 1
ATOM 617 C CA . ARG A 1 78 ? 26.294 -2.607 -32.059 1.00 56.19 78 ARG A CA 1
ATOM 618 C C . ARG A 1 78 ? 25.203 -1.572 -32.272 1.00 56.19 78 ARG A C 1
ATOM 620 O O . ARG A 1 78 ? 25.244 -0.499 -31.678 1.00 56.19 78 ARG A O 1
ATOM 627 N N . ILE A 1 79 ? 24.273 -1.874 -33.171 1.00 59.41 79 ILE A N 1
ATOM 628 C CA . ILE A 1 79 ? 22.936 -1.323 -33.051 1.00 59.41 79 ILE A CA 1
ATOM 629 C C . ILE A 1 79 ? 22.501 -1.897 -31.713 1.00 59.41 79 ILE A C 1
ATOM 631 O O . ILE A 1 79 ? 22.377 -3.114 -31.593 1.00 59.41 79 ILE A O 1
ATOM 635 N N . ILE A 1 80 ? 22.478 -1.056 -30.684 1.00 56.06 80 ILE A N 1
ATOM 636 C CA . ILE A 1 80 ? 21.858 -1.423 -29.421 1.00 56.06 80 ILE A CA 1
ATOM 637 C C . ILE A 1 80 ? 20.416 -1.673 -29.825 1.00 56.06 80 ILE A C 1
ATOM 639 O O . ILE A 1 80 ? 19.697 -0.730 -30.166 1.00 56.06 80 ILE A O 1
ATOM 643 N N . ASP A 1 81 ? 20.056 -2.946 -29.965 1.00 58.22 81 ASP A N 1
ATOM 644 C CA . ASP A 1 81 ? 18.667 -3.295 -30.130 1.00 58.22 81 ASP A CA 1
ATOM 645 C C . ASP A 1 81 ? 18.034 -2.899 -28.809 1.00 58.22 81 ASP A C 1
ATOM 647 O O . ASP A 1 81 ? 18.275 -3.521 -27.778 1.00 58.22 81 ASP A O 1
ATOM 651 N N . THR A 1 82 ? 17.302 -1.789 -28.815 1.00 59.78 82 THR A N 1
ATOM 652 C CA . THR A 1 82 ? 16.622 -1.299 -27.617 1.00 59.78 82 THR A CA 1
ATOM 653 C C . THR A 1 82 ? 15.727 -2.389 -27.031 1.00 59.78 82 THR A C 1
ATOM 655 O O . THR A 1 82 ? 15.448 -2.376 -25.841 1.00 59.78 82 THR A O 1
ATOM 658 N N . THR A 1 83 ? 15.311 -3.355 -27.859 1.00 63.44 83 THR A N 1
ATOM 659 C CA . THR A 1 83 ? 14.572 -4.551 -27.459 1.00 63.44 83 THR A CA 1
ATOM 660 C C . THR A 1 83 ? 15.327 -5.387 -26.425 1.00 63.44 83 THR A C 1
ATOM 662 O O . THR A 1 83 ? 14.722 -5.742 -25.422 1.00 63.44 83 THR A O 1
ATOM 665 N N . ASP A 1 84 ? 16.636 -5.616 -26.588 1.00 62.78 84 ASP A N 1
ATOM 666 C CA . ASP A 1 84 ? 17.439 -6.417 -25.647 1.00 62.78 84 ASP A CA 1
ATOM 667 C C . ASP A 1 84 ? 17.515 -5.753 -24.256 1.00 62.78 84 ASP A C 1
ATOM 669 O O . ASP A 1 84 ? 17.514 -6.429 -23.227 1.00 62.78 84 ASP A O 1
ATOM 673 N N . GLU A 1 85 ? 17.557 -4.415 -24.210 1.00 65.88 85 GLU A N 1
ATOM 674 C CA . GLU A 1 85 ? 17.539 -3.646 -22.956 1.00 65.88 85 GLU A CA 1
ATOM 675 C C . GLU A 1 85 ? 16.161 -3.693 -22.276 1.00 65.88 85 GLU A C 1
ATOM 677 O O . GLU A 1 85 ? 16.074 -3.808 -21.052 1.00 65.88 85 GLU A O 1
ATOM 682 N N . TYR A 1 86 ? 15.075 -3.642 -23.057 1.00 64.44 86 TYR A N 1
ATOM 683 C CA . TYR A 1 86 ? 13.718 -3.807 -22.530 1.00 64.44 86 TYR A CA 1
ATOM 684 C C . TYR A 1 86 ? 13.458 -5.233 -22.040 1.00 64.44 86 TYR A C 1
ATOM 686 O O . TYR A 1 86 ? 12.798 -5.399 -21.019 1.00 64.44 86 TYR A O 1
ATOM 694 N N . GLU A 1 87 ? 13.975 -6.251 -22.728 1.00 70.38 87 GLU A N 1
ATOM 695 C CA . GLU A 1 87 ? 13.829 -7.650 -22.320 1.00 70.38 87 GLU A CA 1
ATOM 696 C C . GLU A 1 87 ? 14.520 -7.916 -20.977 1.00 70.38 87 GLU A C 1
ATOM 698 O O . GLU A 1 87 ? 13.900 -8.495 -20.090 1.00 70.38 87 GLU A O 1
ATOM 703 N N . GLN A 1 88 ? 15.730 -7.390 -20.760 1.00 69.88 88 GLN A N 1
ATOM 704 C CA . GLN A 1 88 ? 16.424 -7.510 -19.468 1.00 69.88 88 GLN A CA 1
ATOM 705 C C . GLN A 1 88 ? 15.684 -6.811 -18.316 1.00 69.88 88 GLN A C 1
ATOM 707 O O . GLN A 1 88 ? 15.686 -7.309 -17.194 1.00 69.88 88 GLN A O 1
ATOM 712 N N . LEU A 1 89 ? 15.013 -5.684 -18.579 1.00 66.81 89 LEU A N 1
ATOM 713 C CA . LEU A 1 89 ? 14.172 -5.000 -17.586 1.00 66.81 89 LEU A CA 1
ATOM 714 C C . LEU A 1 89 ? 12.891 -5.775 -17.241 1.00 66.81 89 LEU A C 1
ATOM 716 O O . LEU A 1 89 ? 12.319 -5.558 -16.176 1.00 66.81 89 LEU A O 1
ATOM 720 N N . LEU A 1 90 ? 12.421 -6.651 -18.134 1.00 66.88 90 LEU A N 1
ATOM 721 C CA . LEU A 1 90 ? 11.244 -7.494 -17.908 1.00 66.88 90 LEU A CA 1
ATOM 722 C C . LEU A 1 90 ? 11.573 -8.789 -17.153 1.00 66.88 90 LEU A C 1
ATOM 724 O O . LEU A 1 90 ? 10.663 -9.404 -16.604 1.00 66.88 90 LEU A O 1
ATOM 728 N N . GLU A 1 91 ? 12.842 -9.204 -17.115 1.00 69.12 91 GLU A N 1
ATOM 729 C CA . GLU A 1 91 ? 13.278 -10.390 -16.363 1.00 69.12 91 GLU A CA 1
ATOM 730 C C . GLU A 1 91 ? 13.247 -10.175 -14.841 1.00 69.12 91 GLU A C 1
ATOM 732 O O . GLU A 1 91 ? 13.140 -11.140 -14.080 1.00 69.12 91 GLU A O 1
ATOM 737 N N . GLU A 1 92 ? 13.303 -8.924 -14.378 1.00 66.50 92 GLU A N 1
ATOM 738 C CA . GLU A 1 92 ? 13.223 -8.584 -12.958 1.00 66.50 92 GLU A CA 1
ATOM 739 C C . GLU A 1 92 ? 11.751 -8.505 -12.514 1.00 66.50 92 GLU A C 1
ATOM 741 O O . GLU A 1 92 ? 11.169 -7.429 -12.367 1.00 66.50 92 GLU A O 1
ATOM 746 N N . GLU A 1 93 ? 11.111 -9.666 -12.320 1.00 65.50 93 GLU A N 1
ATOM 747 C CA . GLU A 1 93 ? 9.769 -9.705 -11.730 1.00 65.50 93 GLU A CA 1
ATOM 748 C C . GLU A 1 93 ? 9.823 -9.176 -10.284 1.00 65.50 93 GLU A C 1
ATOM 750 O O . GLU A 1 93 ? 10.528 -9.744 -9.439 1.00 65.50 93 GLU A O 1
ATOM 755 N N . PRO A 1 94 ? 9.074 -8.108 -9.951 1.00 66.25 94 PRO A N 1
ATOM 756 C CA . PRO A 1 94 ? 9.022 -7.621 -8.585 1.00 66.25 94 PRO A CA 1
ATOM 757 C C . PRO A 1 94 ? 8.400 -8.702 -7.698 1.00 66.25 94 PRO A C 1
ATOM 759 O O . PRO A 1 94 ? 7.255 -9.111 -7.899 1.00 66.25 94 PRO A O 1
ATOM 762 N N . VAL A 1 95 ? 9.150 -9.156 -6.691 1.00 68.94 95 VAL A N 1
ATOM 763 C CA . VAL A 1 95 ? 8.650 -10.114 -5.700 1.00 68.94 95 VAL A CA 1
ATOM 764 C C . VAL A 1 95 ? 7.608 -9.409 -4.837 1.00 68.94 95 VAL A C 1
ATOM 766 O O . VAL A 1 95 ? 7.928 -8.695 -3.888 1.00 68.94 95 VAL A O 1
ATOM 769 N N . VAL A 1 96 ? 6.338 -9.585 -5.187 1.00 74.50 96 VAL A N 1
ATOM 770 C CA . VAL A 1 96 ? 5.222 -9.130 -4.364 1.00 74.50 96 VAL A CA 1
ATOM 771 C C . VAL A 1 96 ? 4.928 -10.205 -3.326 1.00 74.50 96 VAL A C 1
ATOM 773 O O . VAL A 1 96 ? 4.338 -11.243 -3.625 1.00 74.50 96 VAL A O 1
ATOM 776 N N . GLU A 1 97 ? 5.356 -9.963 -2.091 1.00 80.94 97 GLU A N 1
ATOM 777 C CA . GLU A 1 97 ? 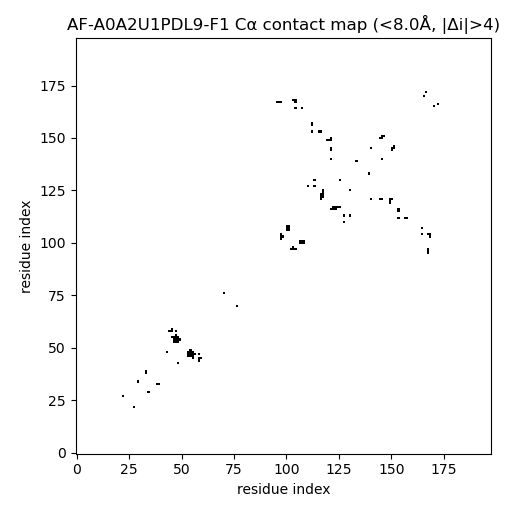5.138 -10.897 -0.991 1.00 80.94 97 GLU A CA 1
ATOM 778 C C . GLU A 1 97 ? 3.675 -10.849 -0.528 1.00 80.94 97 GLU A C 1
ATOM 780 O O . GLU A 1 97 ? 3.189 -9.825 -0.044 1.00 80.94 97 GLU A O 1
ATOM 785 N N . PHE A 1 98 ? 2.971 -11.972 -0.666 1.00 87.31 98 PHE A N 1
ATOM 786 C CA . PHE A 1 98 ? 1.679 -12.227 -0.031 1.00 87.31 98 PHE A CA 1
ATOM 787 C C . PHE A 1 98 ? 1.841 -13.296 1.041 1.00 87.31 98 PHE A C 1
ATOM 789 O O . PHE A 1 98 ? 2.620 -14.238 0.866 1.00 87.31 98 PHE A O 1
ATOM 796 N N . SER A 1 99 ? 1.075 -13.188 2.126 1.00 87.69 99 SER A N 1
ATOM 797 C CA . SER A 1 99 ? 0.996 -14.291 3.081 1.00 87.69 99 SER A CA 1
ATOM 798 C C . SER A 1 99 ? 0.292 -15.501 2.449 1.00 87.69 99 SER A C 1
ATOM 800 O O . SER A 1 99 ? -0.428 -15.392 1.445 1.00 87.69 99 SER A O 1
ATOM 802 N N . GLY A 1 100 ? 0.491 -16.687 3.030 1.00 88.00 100 GLY A N 1
ATOM 803 C CA . GLY A 1 100 ? -0.184 -17.900 2.559 1.00 88.00 100 GLY A CA 1
ATOM 804 C C . GLY A 1 100 ? -1.708 -17.792 2.684 1.00 88.00 100 GLY A C 1
ATOM 805 O O . GLY A 1 100 ? -2.447 -18.284 1.829 1.00 88.00 100 GLY A O 1
ATOM 806 N N . GLU A 1 101 ? -2.157 -17.087 3.717 1.00 90.25 101 GLU A N 1
ATOM 807 C CA . GLU A 1 101 ? -3.541 -16.786 4.060 1.00 90.25 101 GLU A CA 1
ATOM 808 C C . GLU A 1 101 ? -4.191 -15.849 3.030 1.00 90.25 101 GLU A C 1
ATOM 810 O O . GLU A 1 101 ? -5.344 -16.056 2.648 1.00 90.25 101 GLU A O 1
ATOM 815 N N . GLU A 1 102 ? -3.440 -14.875 2.506 1.00 92.25 102 GLU A N 1
ATOM 816 C CA . GLU A 1 102 ? -3.900 -13.947 1.462 1.00 92.25 102 GLU A CA 1
ATOM 817 C C . GLU A 1 102 ? -4.048 -14.626 0.088 1.00 92.25 102 GLU A C 1
ATOM 819 O O . GLU A 1 102 ? -4.811 -14.175 -0.772 1.00 92.25 102 GLU A O 1
ATOM 824 N N . SER A 1 103 ? -3.343 -15.741 -0.129 1.00 91.25 103 SER A N 1
ATOM 825 C CA . SER A 1 103 ? -3.414 -16.559 -1.345 1.00 91.25 103 SER A CA 1
ATOM 826 C C . SER A 1 103 ? -3.217 -15.751 -2.638 1.00 91.25 103 SER A C 1
ATOM 828 O O . SER A 1 103 ? -4.027 -15.848 -3.565 1.00 91.25 103 SER A O 1
ATOM 830 N N . HIS A 1 104 ? -2.130 -14.972 -2.692 1.00 86.50 104 HIS A N 1
ATOM 831 C CA . HIS A 1 104 ? -1.773 -14.071 -3.801 1.00 86.50 104 HIS A CA 1
ATOM 832 C C . HIS A 1 104 ? -2.859 -13.027 -4.103 1.00 86.50 104 HIS A C 1
ATOM 834 O O . HIS A 1 104 ? -3.254 -12.830 -5.251 1.00 86.50 104 HIS A O 1
ATOM 840 N N . GLY A 1 105 ? -3.393 -12.398 -3.053 1.00 89.19 105 GLY A N 1
ATOM 841 C CA . GLY A 1 105 ? -4.376 -11.324 -3.189 1.00 89.19 105 GLY A CA 1
ATOM 842 C C . GLY A 1 105 ? -5.829 -11.778 -3.342 1.00 89.19 105 GLY A C 1
ATOM 843 O O . GLY A 1 105 ? -6.699 -10.951 -3.601 1.00 89.19 105 GLY A O 1
ATOM 844 N N . ARG A 1 106 ? -6.129 -13.075 -3.184 1.00 90.56 106 ARG A N 1
ATOM 845 C CA . ARG A 1 106 ? -7.512 -13.582 -3.258 1.00 90.56 106 ARG A CA 1
ATOM 846 C C . ARG A 1 106 ? -8.318 -13.315 -1.994 1.00 90.56 106 ARG A C 1
ATOM 848 O O . ARG A 1 106 ? -9.536 -13.171 -2.079 1.00 90.56 106 ARG A O 1
ATOM 855 N N . TYR A 1 107 ? -7.657 -13.269 -0.843 1.00 93.44 107 TYR A N 1
ATOM 856 C CA . TYR A 1 107 ? -8.296 -13.070 0.452 1.00 93.44 107 TYR A CA 1
ATOM 857 C C . TYR A 1 107 ? -7.573 -11.989 1.252 1.00 93.44 107 TYR A C 1
ATOM 859 O O . TYR A 1 107 ? -6.376 -11.780 1.086 1.00 93.44 107 TYR A O 1
ATOM 867 N N . LEU A 1 108 ? -8.319 -11.320 2.130 1.00 92.44 108 LEU A N 1
ATOM 868 C CA . LEU A 1 108 ? -7.772 -10.414 3.134 1.00 92.44 108 LEU A CA 1
ATOM 869 C C . LEU A 1 108 ? -7.542 -11.194 4.426 1.00 92.44 108 LEU A C 1
ATOM 871 O O . LEU A 1 108 ? -8.475 -11.820 4.939 1.00 92.44 108 LEU A O 1
ATOM 875 N N . ASP A 1 109 ? -6.338 -11.107 4.975 1.00 93.62 109 ASP A N 1
ATOM 876 C CA . ASP A 1 109 ? -6.053 -11.606 6.312 1.00 93.62 109 ASP A CA 1
ATOM 877 C C . ASP A 1 109 ? -6.363 -10.517 7.347 1.00 93.62 109 ASP A C 1
ATOM 879 O O . ASP A 1 109 ? -5.607 -9.573 7.565 1.00 93.62 109 ASP A O 1
ATOM 883 N N . LEU A 1 110 ? -7.526 -10.640 7.987 1.00 94.94 110 LEU A N 1
ATOM 884 C CA . LEU A 1 110 ? -7.963 -9.723 9.041 1.00 94.94 110 LEU A CA 1
ATOM 885 C C . LEU A 1 110 ? -7.688 -10.281 10.443 1.00 94.94 110 LEU A C 1
ATOM 887 O O . LEU A 1 110 ? -8.154 -9.709 11.433 1.00 94.94 110 LEU A O 1
ATOM 891 N N . HIS A 1 111 ? -6.957 -11.393 10.565 1.00 94.38 111 HIS A N 1
ATOM 892 C CA . HIS A 1 111 ? -6.752 -12.056 11.846 1.00 94.38 111 HIS A CA 1
ATOM 893 C C . HIS A 1 111 ? -5.898 -11.213 12.803 1.00 94.38 111 HIS A C 1
ATOM 895 O O . HIS A 1 111 ? -6.192 -11.134 13.999 1.00 94.38 111 HIS A O 1
ATOM 901 N N . GLU A 1 112 ? -4.896 -10.497 12.288 1.00 93.06 112 GLU A N 1
ATOM 902 C CA . GLU A 1 112 ? -4.110 -9.551 13.090 1.00 93.06 112 GLU A CA 1
ATOM 903 C C . GLU A 1 112 ? -4.964 -8.397 13.633 1.00 93.06 112 GLU A C 1
ATOM 905 O O . GLU A 1 112 ? -4.882 -8.050 14.817 1.00 93.06 112 GLU A O 1
ATOM 910 N N . LEU A 1 113 ? -5.840 -7.835 12.795 1.00 94.62 113 LEU A N 1
ATOM 911 C CA . LEU A 1 113 ? -6.753 -6.761 13.192 1.00 94.62 113 LEU A CA 1
ATOM 912 C C . LEU A 1 113 ? -7.784 -7.252 14.213 1.00 94.62 113 LEU A C 1
ATOM 914 O O . LEU A 1 113 ? -8.066 -6.549 15.186 1.00 94.62 113 LEU A O 1
ATOM 918 N N . TYR A 1 114 ? -8.292 -8.473 14.048 1.00 95.31 114 TYR A N 1
ATOM 919 C CA . TYR A 1 114 ? -9.148 -9.128 15.034 1.00 95.31 114 TYR A CA 1
ATOM 920 C C . TYR A 1 114 ? -8.444 -9.280 16.388 1.00 95.31 114 TYR A C 1
ATOM 922 O O . TYR A 1 114 ? -8.998 -8.892 17.419 1.00 95.31 114 TYR A O 1
ATOM 930 N N . ASN A 1 115 ? -7.202 -9.772 16.395 1.00 94.62 115 ASN A N 1
ATOM 931 C CA . ASN A 1 115 ? -6.416 -9.926 17.617 1.00 94.62 115 ASN A CA 1
ATOM 932 C C . ASN A 1 115 ? -6.170 -8.579 18.306 1.00 94.62 115 ASN A C 1
ATOM 934 O O . ASN A 1 115 ? -6.248 -8.481 19.534 1.00 94.62 115 ASN A O 1
ATOM 938 N N . TYR A 1 116 ? -5.931 -7.514 17.541 1.00 94.12 116 TYR A N 1
ATOM 939 C CA . TYR A 1 116 ? -5.850 -6.169 18.103 1.00 94.12 116 TYR A CA 1
ATOM 940 C C . TYR A 1 116 ? -7.194 -5.727 18.700 1.00 94.12 116 TYR A C 1
ATOM 942 O O . TYR A 1 116 ? -7.241 -5.207 19.817 1.00 94.12 116 TYR A O 1
ATOM 950 N N . PHE A 1 117 ? -8.296 -5.963 17.983 1.00 93.75 117 PHE A N 1
ATOM 951 C CA . PHE A 1 117 ? -9.643 -5.589 18.401 1.00 93.75 117 PHE A CA 1
ATOM 952 C C . PHE A 1 117 ? -10.017 -6.224 19.744 1.00 93.75 117 PHE A C 1
ATOM 954 O O . PHE A 1 117 ? -10.357 -5.496 20.677 1.00 93.75 117 PHE A O 1
ATOM 961 N N . ILE A 1 118 ? -9.896 -7.546 19.890 1.00 95.12 118 ILE A N 1
ATOM 962 C CA . ILE A 1 118 ? -10.284 -8.252 21.126 1.00 95.12 118 ILE A CA 1
ATOM 963 C C . ILE A 1 118 ? -9.431 -7.858 22.341 1.00 95.12 118 ILE A C 1
ATOM 965 O O . ILE A 1 118 ? -9.910 -7.917 23.474 1.00 95.12 118 ILE A O 1
ATOM 969 N N . ASN A 1 119 ? -8.185 -7.432 22.110 1.00 94.00 119 ASN A N 1
ATOM 970 C CA . ASN A 1 119 ? -7.256 -6.985 23.150 1.00 94.00 119 ASN A CA 1
ATOM 971 C C . ASN A 1 119 ? -7.373 -5.481 23.459 1.00 94.00 119 ASN A C 1
ATOM 973 O O . ASN A 1 119 ? -6.707 -4.968 24.362 1.00 94.00 119 ASN A O 1
ATOM 977 N N . SER A 1 120 ? -8.216 -4.754 22.724 1.00 91.88 120 SER A N 1
ATOM 978 C CA . SER A 1 120 ? -8.404 -3.316 22.892 1.00 91.88 120 SER A CA 1
ATOM 979 C C . SER A 1 120 ? -9.516 -2.971 23.887 1.00 91.88 120 SER A C 1
ATOM 981 O O . SER A 1 120 ? -10.425 -3.756 24.144 1.00 91.88 120 SER A O 1
ATOM 983 N N . LYS A 1 121 ? -9.491 -1.745 24.428 1.00 88.38 121 LYS A N 1
ATOM 984 C CA . LYS A 1 121 ? -10.551 -1.251 25.325 1.00 88.38 121 LYS A CA 1
ATOM 985 C C . LYS A 1 121 ? -11.842 -0.884 24.595 1.00 88.38 121 LYS A C 1
ATOM 987 O O . LYS A 1 121 ? -12.878 -0.748 25.240 1.00 88.38 121 LYS A O 1
ATOM 992 N N . PHE A 1 122 ? -11.767 -0.641 23.286 1.00 89.19 122 PHE A N 1
ATOM 993 C CA . PHE A 1 122 ? -12.933 -0.306 22.469 1.00 89.19 122 PHE A CA 1
ATOM 994 C C . PHE A 1 122 ? -13.575 -1.534 21.823 1.00 89.19 122 PHE A C 1
ATOM 996 O O . PHE A 1 122 ? -14.716 -1.448 21.368 1.00 89.19 122 PHE A O 1
ATOM 1003 N N . GLY A 1 123 ? -12.835 -2.639 21.744 1.00 87.88 123 GLY A N 1
ATOM 1004 C CA . GLY A 1 123 ? -13.317 -3.885 21.190 1.00 87.88 123 GLY A CA 1
ATOM 1005 C C . GLY A 1 123 ? -14.168 -4.674 22.170 1.00 87.88 123 GLY A C 1
ATOM 1006 O O . GLY A 1 123 ? -14.534 -4.227 23.257 1.00 87.88 123 GLY A O 1
ATOM 1007 N N . SER A 1 124 ? -14.543 -5.869 21.746 1.00 88.62 124 SER A N 1
ATOM 1008 C CA . SER A 1 124 ? -15.383 -6.781 22.512 1.00 88.62 124 SER A CA 1
ATOM 1009 C C . SER A 1 124 ? -14.867 -8.200 22.341 1.00 88.62 124 SER A C 1
ATOM 1011 O O . SER A 1 124 ? -14.325 -8.540 21.292 1.00 88.62 124 SER A O 1
ATOM 1013 N N . LYS A 1 125 ? -15.035 -9.030 23.374 1.00 91.75 125 LYS A N 1
ATOM 1014 C CA . LYS A 1 125 ? -14.692 -10.455 23.322 1.00 91.75 125 LYS A CA 1
ATOM 1015 C C . LYS A 1 125 ? -15.763 -11.193 22.523 1.00 91.75 125 LYS A C 1
ATOM 1017 O O . LYS A 1 125 ? -16.731 -11.688 23.093 1.00 91.75 125 LYS A O 1
ATOM 1022 N N . ILE A 1 126 ? -15.609 -11.171 21.208 1.00 93.62 126 ILE A N 1
ATOM 1023 C CA . ILE A 1 126 ? -16.491 -11.810 20.232 1.00 93.62 126 ILE A CA 1
ATOM 1024 C C . ILE A 1 126 ? -15.678 -12.784 19.386 1.00 93.62 126 ILE A C 1
ATOM 1026 O O . ILE A 1 126 ? -14.466 -12.633 19.284 1.00 93.62 126 ILE A O 1
ATOM 1030 N N . GLU A 1 127 ? -16.351 -13.756 18.782 1.00 95.94 127 GLU A N 1
ATOM 1031 C CA . GLU A 1 127 ? -15.748 -14.681 17.820 1.00 95.94 127 GLU A CA 1
ATOM 1032 C C . GLU A 1 127 ? -15.332 -13.960 16.527 1.00 95.94 127 GLU A C 1
ATOM 1034 O O . GLU A 1 127 ? -15.899 -12.922 16.167 1.00 95.94 127 GLU A O 1
ATOM 1039 N N . TYR A 1 128 ? -14.387 -14.544 15.783 1.00 94.25 128 TYR A N 1
ATOM 1040 C CA . TYR A 1 128 ? -13.870 -13.962 14.537 1.00 94.25 128 TYR A CA 1
ATOM 1041 C C . TY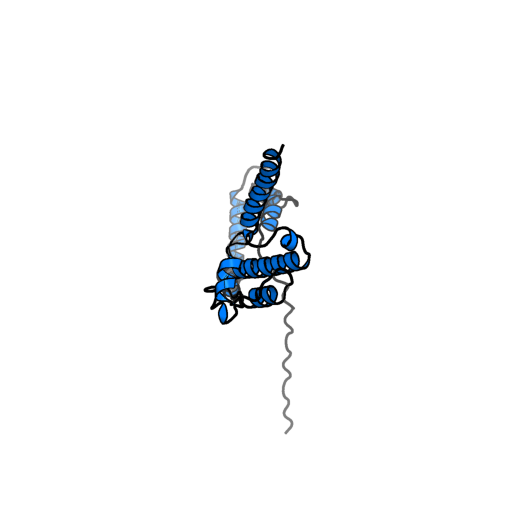R A 1 128 ? -14.968 -13.691 13.497 1.00 94.25 128 TYR A C 1
ATOM 1043 O O . TYR A 1 128 ? -14.991 -12.631 12.880 1.00 94.25 128 TYR A O 1
ATOM 1051 N N . SER A 1 129 ? -15.924 -14.609 13.333 1.00 93.94 129 SER A N 1
ATOM 1052 C CA . SER A 1 129 ? -17.045 -14.434 12.399 1.00 93.94 129 SER A CA 1
ATOM 1053 C C . SER A 1 129 ? -17.902 -13.213 12.741 1.00 93.94 129 SER A C 1
ATOM 1055 O O . SER A 1 129 ? -18.197 -12.408 11.864 1.00 93.94 129 SER A O 1
ATOM 1057 N N . ALA A 1 130 ? -18.226 -13.021 14.022 1.00 93.06 130 ALA A N 1
ATOM 1058 C CA . ALA A 1 130 ? -18.966 -11.853 14.494 1.00 93.06 130 ALA A CA 1
ATOM 1059 C C . ALA A 1 130 ? -18.153 -10.556 14.352 1.00 93.06 130 ALA A C 1
ATOM 1061 O O . ALA A 1 130 ? -18.715 -9.481 14.145 1.00 93.06 130 ALA A O 1
ATOM 1062 N N . TYR A 1 131 ? -16.823 -10.636 14.448 1.00 94.12 131 TYR A N 1
ATOM 1063 C CA . TYR A 1 131 ? -15.957 -9.492 14.183 1.00 94.12 131 TYR A CA 1
ATOM 1064 C C . TYR A 1 131 ? -16.042 -9.022 12.727 1.00 94.12 131 TYR A C 1
ATOM 1066 O O . TYR A 1 131 ? -16.060 -7.813 12.511 1.00 94.12 131 TYR A O 1
ATOM 1074 N N . LEU A 1 132 ? -16.163 -9.923 11.746 1.00 92.69 132 LEU A N 1
ATOM 1075 C CA . LEU A 1 132 ? -16.307 -9.531 10.337 1.00 92.69 132 LEU A CA 1
ATOM 1076 C C . LEU A 1 132 ? -17.566 -8.678 10.105 1.00 92.69 132 LEU A C 1
ATOM 1078 O O . LEU A 1 132 ? -17.511 -7.682 9.380 1.00 92.69 132 LEU A O 1
ATOM 1082 N N . ASP A 1 133 ? -18.664 -8.995 10.796 1.00 90.50 133 ASP A N 1
ATOM 1083 C CA . ASP A 1 133 ? -19.886 -8.185 10.756 1.00 90.50 133 ASP A CA 1
ATOM 1084 C C . ASP A 1 133 ? -19.666 -6.789 11.361 1.00 90.50 133 ASP A C 1
ATOM 1086 O O . ASP A 1 133 ? -20.148 -5.789 10.827 1.00 90.50 133 ASP A O 1
ATOM 1090 N N . VAL A 1 134 ? -18.915 -6.688 12.462 1.00 89.88 134 VAL A N 1
ATOM 1091 C CA . VAL A 1 134 ? -18.591 -5.401 13.105 1.00 89.88 134 VAL A CA 1
ATOM 1092 C C . VAL A 1 134 ? -17.624 -4.577 12.254 1.00 89.88 134 VAL A C 1
ATOM 1094 O O . VAL A 1 134 ? -17.802 -3.364 12.126 1.00 89.88 134 VAL A O 1
ATOM 1097 N N . PHE A 1 135 ? -16.620 -5.222 11.659 1.00 89.75 135 PHE A N 1
ATOM 1098 C CA . PH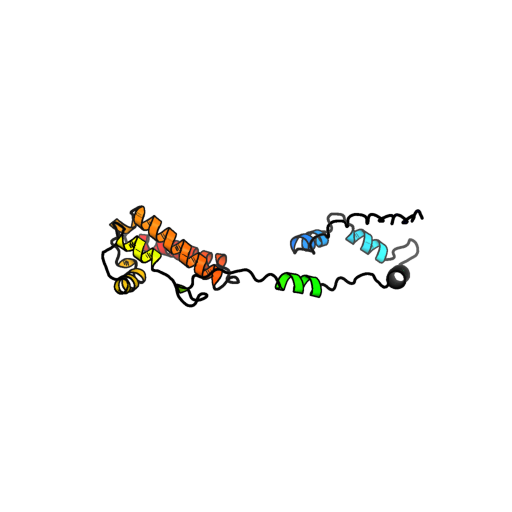E A 1 135 ? -15.615 -4.600 10.799 1.00 89.75 135 PHE A CA 1
ATOM 1099 C C . PHE A 1 135 ? -16.263 -3.886 9.607 1.00 89.75 135 PHE A C 1
ATOM 1101 O O . PHE A 1 135 ? -15.908 -2.747 9.306 1.00 89.75 135 PHE A O 1
ATOM 1108 N N . ALA A 1 136 ? -17.280 -4.502 8.994 1.00 87.44 136 ALA A N 1
ATOM 1109 C CA . ALA A 1 136 ? -18.047 -3.908 7.899 1.00 87.44 136 ALA A CA 1
ATOM 1110 C C . ALA A 1 136 ? -18.911 -2.698 8.320 1.00 87.44 136 ALA A C 1
ATOM 1112 O O . ALA A 1 136 ? -19.331 -1.909 7.472 1.00 87.44 136 ALA A O 1
ATOM 1113 N N . HIS A 1 137 ? -19.174 -2.522 9.620 1.00 86.56 137 HIS A N 1
ATOM 1114 C CA . HIS A 1 137 ? -20.098 -1.515 10.144 1.00 86.56 137 HIS A CA 1
ATOM 1115 C C . HIS A 1 137 ? -19.453 -0.653 11.247 1.00 86.56 137 HIS A C 1
ATOM 1117 O O . HIS A 1 137 ? -19.870 -0.700 12.413 1.00 86.56 137 HIS A O 1
ATOM 1123 N N . PRO A 1 138 ? -18.488 0.226 10.909 1.00 80.75 138 PRO A N 1
ATOM 1124 C CA . PRO A 1 138 ? -17.786 1.056 11.889 1.00 80.75 138 PRO A CA 1
ATOM 1125 C C . PRO A 1 138 ? -18.722 1.960 12.707 1.00 80.75 138 PRO A C 1
ATOM 1127 O O . PRO A 1 138 ? -18.378 2.380 13.811 1.00 80.75 138 PRO A O 1
ATOM 1130 N N . GLN A 1 139 ? -19.924 2.275 12.217 1.00 82.75 139 GLN A N 1
ATOM 1131 C CA . GLN A 1 139 ? -20.977 3.009 12.927 1.00 82.75 139 GLN A CA 1
ATOM 1132 C C . GLN A 1 139 ? -21.422 2.354 14.241 1.00 82.75 139 GLN A C 1
ATOM 1134 O O . GLN A 1 139 ? -21.832 3.085 15.142 1.00 82.75 139 GLN A O 1
ATOM 1139 N N . LEU A 1 140 ? -21.288 1.031 14.381 1.00 82.88 140 LEU A N 1
ATOM 1140 C CA . LEU A 1 140 ? -21.674 0.304 15.594 1.00 82.88 140 LEU A CA 1
ATOM 1141 C C . LEU A 1 140 ? -20.786 0.652 16.795 1.00 82.88 140 LEU A C 1
ATOM 1143 O O . LEU A 1 140 ? -21.221 0.544 17.939 1.00 82.88 140 LEU A O 1
ATOM 1147 N N . ILE A 1 141 ? -19.558 1.122 16.552 1.00 84.06 141 ILE A N 1
ATOM 1148 C CA . ILE A 1 141 ? -18.629 1.492 17.620 1.00 84.06 141 ILE A CA 1
ATOM 1149 C C . ILE A 1 141 ? -19.042 2.852 18.220 1.00 84.06 141 ILE A C 1
ATOM 1151 O O . ILE A 1 141 ? -19.109 3.857 17.493 1.00 84.06 141 ILE A O 1
ATOM 1155 N N . PRO A 1 142 ? -19.274 2.937 19.547 1.00 86.44 142 PRO A N 1
ATOM 1156 C CA . PRO A 1 142 ? -19.653 4.176 20.216 1.00 86.44 142 PRO A CA 1
ATOM 1157 C C . PRO A 1 142 ? -18.680 5.331 19.952 1.00 86.44 142 PRO A C 1
ATOM 1159 O O . PRO A 1 142 ? -17.462 5.189 20.072 1.00 86.44 142 PRO A O 1
ATOM 1162 N N . ARG A 1 143 ? -19.216 6.532 19.691 1.00 86.44 143 ARG A N 1
ATOM 1163 C CA . ARG A 1 143 ? -18.419 7.737 19.377 1.00 86.44 143 ARG A CA 1
ATOM 1164 C C . ARG A 1 143 ? -17.344 8.050 20.422 1.00 86.44 143 ARG A C 1
ATOM 1166 O O . ARG A 1 143 ? -16.258 8.487 20.061 1.00 86.44 143 ARG A O 1
ATOM 1173 N N . LYS A 1 144 ? -17.631 7.814 21.707 1.00 86.62 144 LYS A N 1
ATOM 1174 C CA . LYS A 1 144 ? -16.672 8.033 22.804 1.00 86.62 144 LYS A CA 1
ATOM 1175 C C . LYS A 1 144 ? -15.400 7.198 22.627 1.00 86.62 144 LYS A C 1
ATOM 1177 O O . LYS A 1 144 ? -14.310 7.696 22.876 1.00 86.62 144 LYS A O 1
ATOM 1182 N N . LEU A 1 145 ? -15.546 5.961 22.158 1.00 87.50 145 LEU A N 1
ATOM 1183 C CA . LEU A 1 145 ? -14.435 5.040 21.942 1.00 87.50 145 LEU A CA 1
ATOM 1184 C C . LEU A 1 145 ? -13.653 5.389 20.672 1.00 87.50 145 LEU A C 1
ATOM 1186 O O . LEU A 1 145 ? -12.428 5.313 20.677 1.00 87.50 145 LEU A O 1
ATOM 1190 N N . LYS A 1 146 ? -14.332 5.898 19.637 1.00 87.38 146 LYS A N 1
ATOM 1191 C CA . LYS A 1 146 ? -13.687 6.365 18.397 1.00 87.38 146 LYS A CA 1
ATOM 1192 C C . LYS A 1 146 ? -12.715 7.530 18.585 1.00 87.38 146 LYS A C 1
ATOM 1194 O O . LYS A 1 146 ? -11.835 7.741 17.761 1.00 87.38 146 LYS A O 1
ATOM 1199 N N . MET A 1 147 ? -12.886 8.304 19.655 1.00 87.25 147 MET A N 1
ATOM 1200 C CA . MET A 1 147 ? -12.014 9.439 19.972 1.00 87.25 147 MET A CA 1
ATOM 1201 C C . MET A 1 147 ? -10.762 9.033 20.759 1.00 87.25 147 MET A C 1
ATOM 1203 O O . MET A 1 147 ? -9.893 9.873 20.994 1.00 87.25 147 MET A O 1
ATOM 1207 N N . THR A 1 148 ? -10.657 7.769 21.179 1.00 91.44 148 THR A N 1
ATOM 1208 C CA . THR A 1 148 ? -9.503 7.273 21.940 1.00 91.44 148 THR A CA 1
ATOM 1209 C C . THR A 1 148 ? -8.283 7.077 21.039 1.00 91.44 148 THR A C 1
ATOM 1211 O O . THR A 1 148 ? -8.428 6.771 19.858 1.00 91.44 148 THR A O 1
ATOM 1214 N N . SER A 1 149 ? -7.073 7.227 21.597 1.00 91.81 149 SER A N 1
ATOM 1215 C CA . SER A 1 149 ? -5.824 6.966 20.855 1.00 91.81 149 SER A CA 1
ATOM 1216 C C . SER A 1 149 ? -5.772 5.530 20.343 1.00 91.81 149 SER A C 1
ATOM 1218 O O . SER A 1 149 ? -5.503 5.309 19.177 1.00 91.81 149 SER A O 1
ATOM 1220 N N . GLN A 1 150 ? -6.156 4.566 21.184 1.00 91.50 150 GLN A N 1
ATOM 1221 C CA . GLN A 1 150 ? -6.113 3.147 20.833 1.00 91.50 150 GLN A CA 1
ATOM 1222 C C . GLN A 1 150 ? -6.972 2.804 19.606 1.00 91.50 150 GLN A C 1
ATOM 1224 O O . GLN A 1 150 ? -6.607 1.942 18.815 1.00 91.50 150 GLN A O 1
ATOM 1229 N N . TYR A 1 151 ? -8.119 3.472 19.436 1.00 91.81 151 TYR A N 1
ATOM 1230 C CA . TYR A 1 151 ? -8.948 3.283 18.246 1.00 91.81 151 TYR A CA 1
ATOM 1231 C C . TYR A 1 151 ? -8.325 3.907 16.994 1.00 91.81 151 TYR A C 1
ATOM 1233 O O . TYR A 1 151 ? -8.458 3.350 15.909 1.00 91.81 151 TYR A O 1
ATOM 1241 N N . LYS A 1 152 ? -7.639 5.047 17.135 1.00 91.19 152 LYS A N 1
ATOM 1242 C CA . LYS A 1 152 ? -6.888 5.652 16.028 1.00 91.19 152 LYS A CA 1
ATOM 1243 C C . LYS A 1 152 ? -5.750 4.739 15.591 1.00 91.19 152 LYS A C 1
ATOM 1245 O O . LYS A 1 152 ? -5.698 4.409 14.419 1.00 91.19 152 LYS A O 1
ATOM 1250 N N . ASP A 1 153 ? -4.965 4.224 16.535 1.00 93.44 153 ASP A N 1
ATOM 1251 C CA . ASP A 1 153 ? -3.868 3.295 16.243 1.00 93.44 153 ASP A CA 1
ATOM 1252 C C . ASP A 1 153 ? -4.372 2.032 15.521 1.00 93.44 153 ASP A C 1
ATOM 1254 O O . ASP A 1 153 ? -3.736 1.531 14.597 1.00 93.44 153 ASP A O 1
ATOM 1258 N N . TYR A 1 154 ? -5.544 1.521 15.913 1.00 93.75 154 TYR A N 1
ATOM 1259 C CA . TYR A 1 154 ? -6.207 0.418 15.216 1.00 93.75 154 TYR A CA 1
ATOM 1260 C C . TYR A 1 154 ? -6.617 0.778 13.783 1.00 93.75 154 TYR A C 1
ATOM 1262 O O . TYR A 1 154 ? -6.420 -0.024 12.872 1.00 93.75 154 TYR A O 1
ATOM 1270 N N . LEU A 1 155 ? -7.193 1.965 13.577 1.00 92.00 155 LEU A N 1
ATOM 1271 C CA . LEU A 1 155 ? -7.567 2.433 12.244 1.00 92.00 155 LEU A CA 1
ATOM 1272 C C . LEU A 1 155 ? -6.351 2.677 11.357 1.00 92.00 155 LEU A C 1
ATOM 1274 O O . LEU A 1 155 ? -6.413 2.353 10.177 1.00 92.00 155 LEU A O 1
ATOM 1278 N N . ASP A 1 156 ? -5.266 3.208 11.912 1.00 92.69 156 ASP A N 1
ATOM 1279 C CA . ASP A 1 156 ? -4.027 3.436 11.175 1.00 92.69 156 ASP A CA 1
ATOM 1280 C C . ASP A 1 156 ? -3.442 2.100 10.709 1.00 92.69 156 ASP A C 1
ATOM 1282 O O . ASP A 1 156 ? -3.162 1.945 9.526 1.00 92.69 156 ASP A O 1
ATOM 1286 N N . LYS A 1 157 ? -3.396 1.089 11.588 1.00 93.69 157 LYS A N 1
ATOM 1287 C CA . LYS A 1 157 ? -2.991 -0.282 11.228 1.00 93.69 157 LYS A CA 1
ATOM 1288 C C . LYS A 1 157 ? -3.892 -0.913 10.170 1.00 93.69 157 LYS A C 1
ATOM 1290 O O . LYS A 1 157 ? -3.408 -1.558 9.245 1.00 93.69 157 LYS A O 1
ATOM 1295 N N . MET A 1 158 ? -5.205 -0.738 10.303 1.00 92.75 158 MET A N 1
ATOM 1296 C CA . MET A 1 158 ? -6.166 -1.233 9.318 1.00 92.75 158 MET A CA 1
ATOM 1297 C C . MET A 1 158 ? -5.939 -0.576 7.958 1.00 92.75 158 MET A C 1
ATOM 1299 O O . MET A 1 158 ? -5.905 -1.264 6.942 1.00 92.75 158 MET A O 1
ATOM 1303 N N . LEU A 1 159 ? -5.798 0.749 7.935 1.00 91.62 159 LEU A N 1
ATOM 1304 C CA . LEU A 1 159 ? -5.585 1.498 6.707 1.00 91.62 159 LEU A CA 1
ATOM 1305 C C . LEU A 1 159 ? -4.256 1.105 6.064 1.00 91.62 159 LEU A C 1
ATOM 1307 O O . LEU A 1 159 ? -4.231 0.823 4.874 1.00 91.62 159 LEU A O 1
ATOM 1311 N N . GLU A 1 160 ? -3.181 1.044 6.843 1.00 92.81 160 GLU A N 1
ATOM 1312 C CA . GLU A 1 160 ? -1.858 0.616 6.391 1.00 92.81 160 GLU A CA 1
ATOM 1313 C C . GLU A 1 160 ? -1.914 -0.762 5.719 1.00 92.81 160 GLU A C 1
ATOM 1315 O O . GLU A 1 160 ? -1.457 -0.907 4.584 1.00 92.81 160 GLU A O 1
ATOM 1320 N N . TYR A 1 161 ? -2.559 -1.741 6.364 1.00 93.50 161 TYR A N 1
ATOM 1321 C CA . TYR A 1 161 ? -2.734 -3.080 5.807 1.00 93.50 161 TYR A CA 1
ATOM 1322 C C . TYR A 1 161 ? -3.531 -3.067 4.497 1.00 93.50 161 TYR A C 1
ATOM 1324 O O . TYR A 1 161 ? -3.072 -3.602 3.489 1.00 93.50 161 TYR A O 1
ATOM 1332 N N . LEU A 1 162 ? -4.703 -2.422 4.479 1.00 91.19 162 LEU A N 1
ATOM 1333 C CA . LEU A 1 162 ? -5.570 -2.397 3.297 1.00 91.19 162 LEU A CA 1
ATOM 1334 C C . LEU A 1 162 ? -4.920 -1.665 2.120 1.00 91.19 162 LEU A C 1
ATOM 1336 O O . LEU A 1 162 ? -5.047 -2.102 0.979 1.00 91.19 162 LEU A O 1
ATOM 1340 N N . VAL A 1 163 ? -4.208 -0.567 2.380 1.00 89.56 163 VAL A N 1
ATOM 1341 C CA . VAL A 1 163 ? -3.487 0.171 1.338 1.00 89.56 163 VAL A CA 1
ATOM 1342 C C . VAL A 1 163 ? -2.335 -0.661 0.792 1.00 89.56 163 VAL A C 1
ATOM 1344 O O . VAL A 1 163 ? -2.217 -0.790 -0.423 1.00 89.56 163 VAL A O 1
ATOM 1347 N N . SER A 1 164 ? -1.533 -1.275 1.666 1.00 89.75 164 SER A N 1
ATOM 1348 C CA . SER A 1 164 ? -0.472 -2.199 1.255 1.00 89.75 164 SER A CA 1
ATOM 1349 C C . SER A 1 164 ? -1.025 -3.351 0.414 1.00 89.75 164 SER A C 1
ATOM 1351 O O . SER A 1 164 ? -0.474 -3.671 -0.636 1.00 89.75 164 SER A O 1
ATOM 1353 N N . PHE A 1 165 ? -2.146 -3.947 0.825 1.00 91.31 165 PHE A N 1
ATOM 1354 C CA . PHE A 1 165 ? -2.797 -5.018 0.078 1.00 91.31 165 PHE A CA 1
ATOM 1355 C C . PHE A 1 165 ? -3.205 -4.569 -1.329 1.00 91.31 165 PHE A C 1
ATOM 1357 O O . PHE A 1 165 ? -2.849 -5.241 -2.290 1.00 91.31 165 PHE A O 1
ATOM 1364 N N . ILE A 1 166 ? -3.858 -3.408 -1.472 1.00 88.31 166 ILE A N 1
ATOM 1365 C CA . ILE A 1 166 ? -4.264 -2.882 -2.786 1.00 88.31 166 ILE A CA 1
ATOM 1366 C C . ILE A 1 166 ? -3.045 -2.612 -3.680 1.00 88.31 166 ILE A C 1
ATOM 1368 O O . ILE A 1 166 ? -3.064 -2.988 -4.849 1.00 88.31 166 ILE A O 1
ATOM 1372 N N . ILE A 1 167 ? -1.974 -2.014 -3.139 1.00 87.75 167 ILE A N 1
ATOM 1373 C CA . ILE A 1 167 ? -0.723 -1.769 -3.884 1.00 87.75 167 ILE A CA 1
ATOM 1374 C C . ILE A 1 167 ? -0.152 -3.083 -4.419 1.00 87.75 167 ILE A C 1
ATOM 1376 O O . ILE A 1 167 ? 0.248 -3.161 -5.578 1.00 87.75 167 ILE A O 1
ATOM 1380 N N . ARG A 1 168 ? -0.118 -4.116 -3.571 1.00 88.62 168 ARG A N 1
ATOM 1381 C CA . ARG A 1 168 ? 0.403 -5.438 -3.924 1.00 88.62 168 ARG A CA 1
ATOM 1382 C C . ARG A 1 168 ? -0.471 -6.134 -4.972 1.00 88.62 168 ARG A C 1
ATOM 1384 O O . ARG A 1 168 ? 0.064 -6.767 -5.875 1.00 88.62 168 ARG A O 1
ATOM 1391 N N . THR A 1 169 ? -1.800 -6.021 -4.885 1.00 87.94 169 THR A N 1
ATOM 1392 C CA . THR A 1 169 ? -2.720 -6.676 -5.833 1.00 87.94 169 THR A CA 1
ATOM 1393 C C . THR A 1 169 ? -2.867 -5.940 -7.160 1.00 87.94 169 THR A C 1
ATOM 1395 O O . THR A 1 169 ? -3.064 -6.576 -8.192 1.00 87.94 169 THR A O 1
ATOM 1398 N N . GLU A 1 170 ? -2.793 -4.608 -7.150 1.00 85.25 170 GLU A N 1
ATOM 1399 C CA . GLU A 1 170 ? -3.025 -3.754 -8.319 1.00 85.25 170 GLU A CA 1
ATOM 1400 C C . GLU A 1 170 ? -1.940 -2.659 -8.437 1.00 85.25 170 GLU A C 1
ATOM 1402 O O . GLU A 1 170 ? -2.234 -1.469 -8.305 1.00 85.25 170 GLU A O 1
ATOM 1407 N N . PRO A 1 171 ? -0.675 -3.013 -8.735 1.00 81.19 171 PRO A N 1
ATOM 1408 C CA . PRO A 1 171 ? 0.450 -2.067 -8.708 1.00 81.19 171 PRO A CA 1
ATOM 1409 C C . PRO A 1 171 ? 0.349 -0.933 -9.740 1.00 81.19 171 PRO A C 1
ATOM 1411 O O . PRO A 1 171 ? 0.943 0.127 -9.566 1.00 81.19 171 PRO A O 1
ATOM 1414 N N . LEU A 1 172 ? -0.420 -1.130 -10.815 1.00 82.31 172 LEU A N 1
ATOM 1415 C CA . LEU A 1 172 ? -0.657 -0.112 -11.848 1.00 82.31 172 LEU A CA 1
ATOM 1416 C C . LEU A 1 172 ? -1.791 0.860 -11.490 1.00 82.31 172 LEU A C 1
ATOM 1418 O O . LEU A 1 172 ? -2.122 1.748 -12.281 1.00 82.31 172 LEU A O 1
ATOM 1422 N N . GLN A 1 173 ? -2.432 0.684 -10.335 1.00 81.06 173 GLN A N 1
ATOM 1423 C CA . GLN A 1 173 ? -3.532 1.534 -9.922 1.00 81.06 173 GLN A CA 1
ATOM 1424 C C . GLN A 1 173 ? -3.012 2.875 -9.390 1.00 81.06 173 GLN A C 1
ATOM 1426 O O . GLN A 1 173 ? -2.206 2.943 -8.468 1.00 81.06 173 GLN A O 1
ATOM 1431 N N . ASP A 1 174 ? -3.521 3.971 -9.954 1.00 81.31 174 ASP A N 1
ATOM 1432 C CA . ASP A 1 174 ? -3.219 5.327 -9.490 1.00 81.31 174 ASP A CA 1
ATOM 1433 C C . ASP A 1 174 ? -3.968 5.617 -8.178 1.00 81.31 174 ASP A C 1
ATOM 1435 O O . ASP A 1 174 ? -5.104 6.116 -8.148 1.00 81.31 174 ASP A O 1
ATOM 1439 N N . LEU A 1 175 ? -3.318 5.254 -7.075 1.00 77.94 175 LEU A N 1
ATOM 1440 C CA . LEU A 1 175 ? -3.832 5.450 -5.727 1.00 77.94 175 LEU A CA 1
ATOM 1441 C C . LEU A 1 175 ? -3.962 6.926 -5.370 1.00 77.94 175 LEU A C 1
ATOM 1443 O O . LEU A 1 175 ? -4.917 7.304 -4.689 1.00 77.94 175 LEU A O 1
ATOM 1447 N N . ASP A 1 176 ? -3.078 7.785 -5.871 1.00 78.88 176 ASP A N 1
ATOM 1448 C CA . ASP A 1 176 ? -3.150 9.219 -5.612 1.00 78.88 176 ASP A CA 1
ATOM 1449 C C . ASP A 1 176 ? -4.426 9.817 -6.183 1.00 78.88 176 ASP A C 1
ATOM 1451 O O . ASP A 1 176 ? -5.116 10.589 -5.506 1.00 78.88 176 ASP A O 1
ATOM 1455 N N . ARG A 1 177 ? -4.822 9.406 -7.387 1.00 81.25 177 ARG A N 1
ATOM 1456 C CA . ARG A 1 177 ? -6.101 9.802 -7.975 1.00 81.25 177 ARG A CA 1
ATOM 1457 C C . ARG A 1 177 ? -7.293 9.259 -7.189 1.00 81.25 177 ARG A C 1
ATOM 1459 O O . ARG A 1 177 ? -8.278 9.988 -7.018 1.00 81.25 177 ARG A O 1
ATOM 1466 N N . LEU A 1 178 ? -7.232 8.019 -6.704 1.00 76.94 178 LEU A N 1
ATOM 1467 C CA . LEU A 1 178 ? -8.292 7.428 -5.875 1.00 76.94 178 LEU A CA 1
ATOM 1468 C C . LEU A 1 178 ? -8.448 8.171 -4.541 1.00 76.94 178 LEU A C 1
ATOM 1470 O O . LEU A 1 178 ? -9.553 8.612 -4.205 1.00 76.94 178 LEU A O 1
ATOM 1474 N N . PHE A 1 179 ? -7.349 8.405 -3.822 1.00 77.12 179 PHE A N 1
ATOM 1475 C CA . PHE A 1 179 ? -7.356 9.130 -2.552 1.00 77.12 179 PHE A CA 1
ATOM 1476 C C . PHE A 1 179 ? -7.672 10.616 -2.714 1.00 77.12 179 PHE A C 1
ATOM 1478 O O . PHE A 1 179 ? -8.261 11.231 -1.827 1.00 77.12 179 PHE A O 1
ATOM 1485 N N . SER A 1 180 ? -7.310 11.230 -3.839 1.00 76.88 180 SER A N 1
ATOM 1486 C CA . SER A 1 180 ? -7.678 12.620 -4.127 1.00 76.88 180 SER A CA 1
ATOM 1487 C C . SER A 1 180 ? -9.190 12.769 -4.265 1.00 76.88 180 SER A C 1
ATOM 1489 O O . SER A 1 180 ? -9.776 13.666 -3.658 1.00 76.88 180 SER A O 1
ATOM 1491 N N . LYS A 1 181 ? -9.849 11.845 -4.978 1.00 71.88 181 LYS A N 1
ATOM 1492 C CA . LYS A 1 181 ? -11.315 11.822 -5.074 1.00 71.88 181 LYS A CA 1
ATOM 1493 C C . LYS A 1 181 ? -11.970 11.639 -3.704 1.00 71.88 181 LYS A C 1
ATOM 1495 O O . LYS A 1 181 ? -12.882 12.396 -3.372 1.00 71.88 181 LYS A O 1
ATOM 1500 N N . SER A 1 182 ? -11.498 10.686 -2.897 1.00 69.94 182 SER A N 1
ATOM 1501 C CA . SER A 1 182 ? -12.083 10.422 -1.576 1.00 69.94 182 SER A CA 1
ATOM 1502 C C . SER A 1 182 ? -11.868 11.585 -0.600 1.00 69.94 182 SER A C 1
ATOM 1504 O O . SER A 1 182 ? -12.807 11.986 0.090 1.00 69.94 182 SER A O 1
ATOM 1506 N N . ARG A 1 183 ? -10.683 12.213 -0.600 1.00 71.25 183 ARG A N 1
ATOM 1507 C CA . ARG A 1 183 ? -10.398 13.419 0.198 1.00 71.25 183 ARG A CA 1
ATOM 1508 C C . ARG A 1 183 ? -11.294 14.592 -0.184 1.00 71.25 183 ARG A C 1
ATOM 1510 O O . ARG A 1 183 ? -11.788 15.279 0.707 1.00 71.25 183 ARG A O 1
ATOM 1517 N N . ILE A 1 184 ? -11.534 14.815 -1.477 1.00 69.06 184 ILE A N 1
ATOM 1518 C CA . ILE A 1 184 ? -12.440 15.874 -1.950 1.00 69.06 184 ILE A CA 1
ATOM 1519 C C . ILE A 1 184 ? -13.874 15.608 -1.475 1.00 69.06 184 ILE A C 1
ATOM 1521 O O . ILE A 1 184 ? -14.513 16.512 -0.940 1.00 69.06 184 ILE A O 1
ATOM 1525 N N . GLN A 1 185 ? -14.364 14.370 -1.596 1.00 67.31 185 GLN A N 1
ATOM 1526 C CA . GLN A 1 185 ? -15.707 13.996 -1.139 1.00 67.31 185 GLN A CA 1
ATOM 1527 C C . GLN A 1 185 ? -15.869 14.139 0.378 1.00 67.31 185 GLN A C 1
ATOM 1529 O O . GLN A 1 185 ? -16.834 14.750 0.835 1.00 67.31 185 GLN A O 1
ATOM 1534 N N . ALA A 1 186 ? -14.906 13.652 1.165 1.00 70.00 186 ALA A N 1
ATOM 1535 C CA . ALA A 1 186 ? -14.923 13.798 2.619 1.00 70.00 186 ALA A CA 1
ATOM 1536 C C . ALA A 1 186 ? -14.940 15.280 3.027 1.00 70.00 186 ALA A C 1
ATOM 1538 O O . ALA A 1 186 ? -15.735 15.702 3.866 1.00 70.00 186 ALA A O 1
ATOM 1539 N N . ARG A 1 187 ? -14.107 16.096 2.376 1.00 64.44 187 ARG A N 1
ATOM 1540 C CA . ARG A 1 187 ? -13.996 17.534 2.639 1.00 64.44 187 ARG A CA 1
ATOM 1541 C C . ARG A 1 187 ? -15.232 18.325 2.199 1.00 64.44 187 ARG A C 1
ATOM 1543 O O . ARG A 1 187 ? -15.511 19.349 2.809 1.00 64.44 187 ARG A O 1
ATOM 1550 N N . ALA A 1 188 ? -15.983 17.853 1.204 1.00 68.00 188 ALA A N 1
ATOM 1551 C CA . ALA A 1 188 ? -17.275 18.420 0.812 1.00 68.00 188 ALA A CA 1
ATOM 1552 C C . ALA A 1 188 ? -18.423 17.995 1.751 1.00 68.00 188 ALA A C 1
ATOM 1554 O O . ALA A 1 188 ? -19.328 18.784 2.018 1.00 68.00 188 ALA A O 1
ATOM 1555 N N . ALA A 1 189 ? -18.376 16.775 2.295 1.00 64.69 189 ALA A N 1
ATOM 1556 C CA . ALA A 1 189 ? -19.413 16.244 3.179 1.00 64.69 189 ALA A CA 1
ATOM 1557 C C . ALA A 1 189 ? -19.345 16.813 4.611 1.00 64.69 189 ALA A C 1
ATOM 1559 O O . ALA A 1 189 ? -20.387 17.106 5.201 1.00 64.69 189 ALA A O 1
ATOM 1560 N N . ILE A 1 190 ? -18.140 17.015 5.164 1.00 61.59 190 ILE A N 1
ATOM 1561 C CA . ILE A 1 190 ? -17.938 17.479 6.553 1.00 61.59 190 ILE A CA 1
ATOM 1562 C C . ILE A 1 190 ? -18.608 18.843 6.841 1.00 61.59 190 ILE A C 1
ATOM 1564 O O . ILE A 1 190 ? -19.285 18.951 7.865 1.00 61.59 190 ILE A O 1
ATOM 1568 N N . PRO A 1 191 ? -18.502 19.872 5.975 1.00 58.38 191 PRO A N 1
ATOM 1569 C CA . PRO A 1 191 ? -19.181 21.151 6.188 1.00 58.38 191 PRO A CA 1
ATOM 1570 C C . PRO A 1 191 ? -20.705 21.050 6.070 1.00 58.38 191 PRO A C 1
ATOM 1572 O O . PRO A 1 191 ? -21.416 21.700 6.830 1.00 58.38 191 PRO A O 1
ATOM 1575 N N . SER A 1 192 ? -21.219 20.209 5.163 1.00 51.16 192 SER A N 1
ATOM 1576 C CA . SER A 1 192 ? -22.667 20.074 4.944 1.00 51.16 192 SER A CA 1
ATOM 1577 C C . SER A 1 192 ? -23.396 19.538 6.181 1.00 51.16 192 SER A C 1
ATOM 1579 O O . SER A 1 192 ? -24.477 20.013 6.506 1.00 51.16 192 SER A O 1
ATOM 1581 N N . LEU A 1 193 ? -22.772 18.633 6.943 1.00 49.31 193 LEU A N 1
ATOM 1582 C CA . LEU A 1 193 ? -23.325 18.083 8.186 1.00 49.31 193 LEU A CA 1
ATOM 1583 C C . LEU A 1 193 ? -23.372 19.098 9.338 1.00 49.31 193 LEU A C 1
ATOM 1585 O O . LEU A 1 193 ? -24.216 18.974 10.221 1.00 49.31 193 LEU A O 1
ATOM 1589 N N . LEU A 1 194 ? -22.504 20.113 9.324 1.00 51.47 194 LEU A N 1
ATOM 1590 C CA . LEU A 1 194 ? -22.525 21.198 10.311 1.00 51.47 194 LEU A CA 1
ATOM 1591 C C . LEU A 1 194 ? -23.624 22.232 10.024 1.00 51.47 194 LEU A C 1
ATOM 1593 O O . LEU A 1 194 ? -24.018 22.959 10.929 1.00 51.47 194 LEU A O 1
ATOM 1597 N N . GLN A 1 195 ? -24.150 22.273 8.796 1.00 49.88 195 GLN A N 1
ATOM 1598 C CA . GLN A 1 195 ? -25.188 23.221 8.388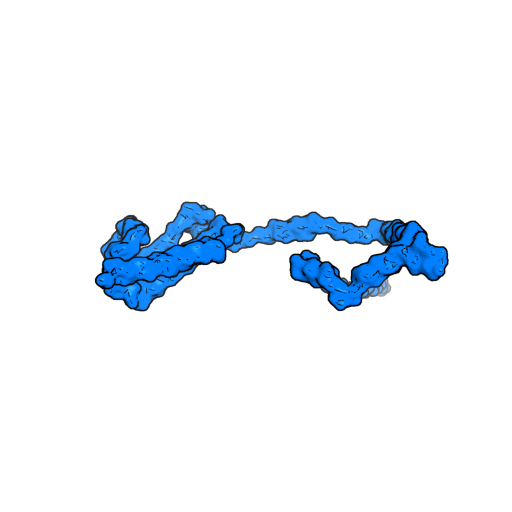 1.00 49.88 195 GLN A CA 1
ATOM 1599 C C . GLN A 1 195 ? -26.619 22.739 8.704 1.00 49.88 195 GLN A C 1
ATOM 1601 O O . GLN A 1 195 ? -27.533 23.551 8.723 1.00 49.88 195 GLN A O 1
ATOM 1606 N N . TRP A 1 196 ? -26.818 21.449 9.005 1.00 46.34 196 TRP A N 1
ATOM 1607 C CA . TRP A 1 196 ? -28.118 20.870 9.396 1.00 46.34 196 TRP A CA 1
ATOM 1608 C C . TRP A 1 196 ? -28.364 20.845 10.917 1.00 46.34 196 TRP A C 1
ATOM 1610 O O . TRP A 1 196 ? -29.352 20.266 11.372 1.00 46.34 196 TRP A O 1
ATOM 1620 N N . HIS A 1 197 ? -27.459 21.409 11.723 1.00 49.97 197 HIS A N 1
ATOM 1621 C CA . HIS A 1 197 ? -27.561 21.471 13.193 1.00 49.97 197 HIS A CA 1
ATOM 1622 C C . HIS A 1 197 ? -27.497 22.909 13.750 1.00 49.97 197 HIS A C 1
ATOM 1624 O O . HIS A 1 197 ? -27.240 23.098 14.940 1.00 49.97 197 HIS A O 1
ATOM 1630 N N . LEU A 1 198 ? -27.764 23.904 12.899 1.00 41.28 198 LEU A N 1
ATOM 1631 C CA . LEU A 1 198 ? -28.111 25.285 13.253 1.00 41.28 198 LEU A CA 1
ATOM 1632 C C . LEU A 1 198 ? -29.518 25.577 12.729 1.00 41.28 198 LEU A C 1
ATOM 1634 O O . LEU A 1 198 ? -30.243 26.319 13.423 1.00 41.28 198 LEU A O 1
#

Mean predicted aligned error: 17.17 Å

Foldseek 3Di:
DDDDDDDDDPDDDDDDDDDDDPQDPVNVVVVVVCPVVPVVVVCVQLQQDDPVDGDNPVSVVVVVVVVVVVCVVCVVPPPVPVVVVVVVVVVPDPPLDDDVQCVQVVDADCVVLVVLQCVDPQHHPDDPVVVVVCVVPVVVGDPVSCPDPSVVVSVVVVCVRVVSSCCSNPVVDPVVVVVVVVVVVVVVVVVVVVVVVD